Protein 2C0Z (pdb70)

Solvent-accessible surface area: 9942 Å² total; per-residue (Å²): 147,61,146,92,20,188,52,31,154,14,131,21,139,80,32,57,4,104,21,1,50,34,1,18,2,84,9,156,37,71,136,206,35,66,120,41,52,65,61,77,68,98,105,3,25,90,36,47,62,55,83,26,61,125,43,53,66,62,120,28,98,8,80,86,6,26,0,49,1,0,43,8,18,40,27,108,100,10,26,3,43,1,0,5,1,57,169,13,8,0,39,1,0,2,0,0,0,10,38,62,9,116,33,46,19,56,66,54,27,16,131,0,12,49,57,44,59,61,1,0,16,4,21,60,2,7,0,14,1,5,0,1,54,30,114,96,0,15,0,18,23,28,2,34,20,90,136,60,97,74,23,47,72,21,0,29,0,87,1,95,106,7,63,17,106,23,70,40,85,83,44,52,28,52,100,112,4,100,119,24,68,63,0,55,85,3,122,134,65,65,94,15,6,62,34,78,70,30,144

Nearest PDB structures (foldseek):
  2c0z-assembly1_A-2  TM=1.005E+00  e=7.034E-42  Streptomyces niveus NCIMB 11891
  1upi-assembly1_A  TM=9.786E-01  e=5.314E-25  Mycobacterium tuberculosis
  4hmz-assembly1_A  TM=9.718E-01  e=1.892E-24  Streptomyces bikiniensis
  1dzt-assembly1_B  TM=9.561E-01  e=2.131E-20  Salmonella enterica subsp. enterica serovar Typhimurium
  6c46-assembly3_E-2  TM=9.366E-01  e=7.178E-20  Elizabethkingia anophelis NUHP1

Radius of gyration: 16.63 Å; Cα contacts (8 Å, |Δi|>4): 483; chains: 1; bounding box: 51×40×33 Å

Sequence (199 aa):
SGLVPRGSHMRLRPLGIEGVWEITPEQRADPRGVFLDWYHVDRFAEAIGRPLRLAQANLSVSVRGVVRGIHFVDVPPGQAKYVTCVRGAVFDVVVDLRVGSPTYGCWEGTRLDDVSRRAVYLSEGIGHGFCAISDEATLCYLSSGTYDPATEHGVHPLDPELAIDWPTGTPLLSPRDQDALLLAEARDAGLLPTYATCQ

GO terms:
  GO:0043642 novobiocin biosynthetic process (P, IDA)
  GO:0016853 isomerase activity (F, IDA)

Secondary structure (DSSP, 8-state):
----PPPB--EEEE-SSTTEEEEE-EEEEETTEEEEE---HHHHHHHHSSPPP--EEEEEEEETTBEEEEEEE-TTT---EEEEEEESEEEEEEEE--BT-TTTT-EEEEEEETTT--EEEE-TTEEEEEEE-SSEEEEEEEESS---TTTEEEB-TT-TTT----S-SS-B--HHHHTPBPHHHHHHTT-SPBHHHH-

Foldseek 3Di:
DPDDADADDWDWADDPFPQKIKIFWHKDADPVGIDTDQDDQVRVCVVNVHGQAFADKDKDKFFAQAKDDQKFFAPVVFKKKKKAWQAAKKFKKKAQQAAPGPRHLEMDTDIHHNRRTMIMIGAGQITIMIGGHGRMIMMMMGMNHDDDPVTMAGAAPCAPSHNDPHPDPHHDYDPRNVPGHHSVRCVVVVNGHHPVSRD

B-factor: mean 17.59, std 8.41, range [7.53, 49.95]

InterPro domains:
  IPR000888 dTDP-4-dehydrorhamnose 3,5-epimerase-like [PF00908] (7-175)
  IPR000888 dTDP-4-dehydrorhamnose 3,5-epimerase-like [PTHR21047] (3-176)
  IPR000888 dTDP-4-dehydrorhamnose 3,5-epimerase-like [cd00438] (4-171)
  IPR011051 RmlC-like cupin domain superfamily [SSF51182] (1-192)
  IPR014710 RmlC-like jelly roll fold [G3DSA:2.60.120.10] (1-197)

Structure (mmCIF, N/CA/C/O backbone):
data_2C0Z
#
_entry.id   2C0Z
#
_cell.length_a   59.354
_cell.length_b   59.354
_cell.length_c   109.030
_cell.angle_alpha   90.00
_cell.angle_beta   90.00
_cell.angle_gamma   90.00
#
_symmetry.space_group_name_H-M   'P 43 21 2'
#
loop_
_entity.id
_entity.type
_entity.pdbx_description
1 polymer NOVW
2 non-polymer 'SULFATE ION'
3 non-polymer 1,2-ETHANEDIOL
4 water water
#
loop_
_atom_site.group_PDB
_atom_site.id
_atom_site.type_symbol
_atom_site.label_atom_id
_atom_site.label_alt_id
_atom_site.label_comp_id
_atom_site.label_asym_id
_atom_site.label_entity_id
_atom_site.label_seq_id
_atom_site.pdbx_PDB_ins_code
_atom_site.Cartn_x
_atom_site.Cartn_y
_atom_site.Cartn_z
_atom_site.occupancy
_atom_site.B_iso_or_equiv
_atom_site.auth_seq_id
_atom_site.auth_comp_id
_atom_site.auth_asym_id
_atom_site.auth_atom_id
_atom_site.pdbx_PDB_model_num
ATOM 1 N N . SER A 1 1 ? 81.245 48.275 13.603 1.00 25.96 -8 SER A N 1
ATOM 2 C CA . SER A 1 1 ? 80.264 49.397 13.822 1.00 25.31 -8 SER A CA 1
ATOM 3 C C . SER A 1 1 ? 79.151 49.084 14.835 1.00 25.13 -8 SER A C 1
ATOM 4 O O . SER A 1 1 ? 78.438 50.010 15.255 1.00 27.59 -8 SER A O 1
ATOM 7 N N . GLY A 1 2 ? 78.973 47.808 15.194 1.00 23.18 -7 GLY A N 1
ATOM 8 C CA . GLY A 1 2 ? 77.715 47.332 15.760 1.00 21.19 -7 GLY A CA 1
ATOM 9 C C . GLY A 1 2 ? 76.565 47.462 14.758 1.00 18.68 -7 GLY A C 1
ATOM 10 O O . GLY A 1 2 ? 76.785 47.944 13.652 1.00 19.04 -7 GLY A O 1
ATOM 11 N N . LEU A 1 3 ? 75.369 46.965 15.097 1.00 16.53 -6 LEU A N 1
ATOM 12 C CA . LEU A 1 3 ? 74.204 47.113 14.212 1.00 16.13 -6 LEU A CA 1
ATOM 13 C C . LEU A 1 3 ? 73.848 48.602 14.055 1.00 15.20 -6 LEU A C 1
ATOM 14 O O . LEU A 1 3 ? 73.678 49.314 15.043 1.00 16.76 -6 LEU A O 1
ATOM 23 N N . VAL A 1 4 ? 73.729 49.062 12.824 1.00 13.46 -5 VAL A N 1
ATOM 24 C CA . VAL A 1 4 ? 73.430 50.450 12.539 1.00 13.09 -5 VAL A CA 1
ATOM 25 C C . VAL A 1 4 ? 72.025 50.522 11.967 1.00 12.46 -5 VAL A C 1
ATOM 26 O O . VAL A 1 4 ? 71.741 49.954 10.901 1.00 12.94 -5 VAL A O 1
ATOM 30 N N . PRO A 1 5 ? 71.112 51.190 12.677 1.00 12.75 -4 PRO A N 1
ATOM 31 C CA . PRO A 1 5 ? 69.708 51.132 12.306 1.00 12.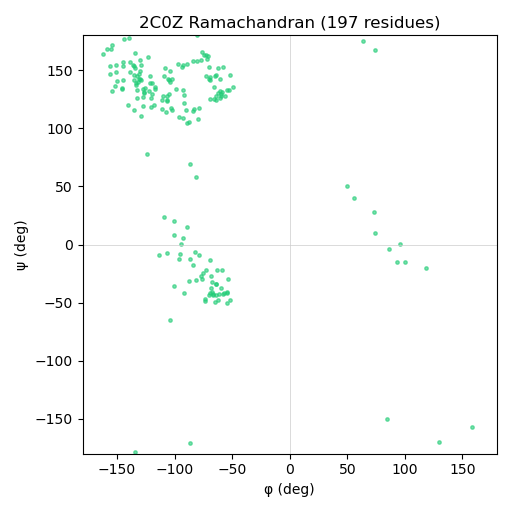46 -4 PRO A CA 1
ATOM 32 C C . PRO A 1 5 ? 69.403 52.001 11.111 1.00 12.37 -4 PRO A C 1
ATOM 33 O O . PRO A 1 5 ? 70.106 52.941 10.786 1.00 12.03 -4 PRO A O 1
ATOM 37 N N . ARG A 1 6 ? 68.295 51.663 10.479 1.00 13.64 -3 ARG A N 1
ATOM 38 C CA . ARG A 1 6 ? 67.740 52.345 9.344 1.00 12.96 -3 ARG A CA 1
ATOM 39 C C . ARG A 1 6 ? 67.361 53.812 9.586 1.00 13.18 -3 ARG A C 1
ATOM 40 O O . ARG A 1 6 ? 66.695 54.136 10.564 1.00 13.63 -3 ARG A O 1
ATOM 48 N N . GLY A 1 7 ? 67.768 54.682 8.680 1.00 12.89 -2 GLY A N 1
ATOM 49 C CA . GLY A 1 7 ? 67.353 56.074 8.678 1.00 13.41 -2 GLY A CA 1
ATOM 50 C C . GLY A 1 7 ? 65.906 56.154 8.224 1.00 12.95 -2 GLY A C 1
ATOM 51 O O . GLY A 1 7 ? 65.456 55.352 7.387 1.00 13.69 -2 GLY A O 1
ATOM 52 N N . SER A 1 8 ? 65.149 57.089 8.790 1.00 12.47 -1 SER A N 1
ATOM 53 C CA . SER A 1 8 ? 63.729 57.173 8.505 1.00 12.39 -1 SER A CA 1
ATOM 54 C C . SER A 1 8 ? 63.150 58.537 8.745 1.00 12.24 -1 SER A C 1
ATOM 55 O O . SER A 1 8 ? 63.656 59.324 9.562 1.00 11.23 -1 SER A O 1
ATOM 58 N N . HIS A 1 9 ? 62.068 58.806 8.014 1.00 12.74 0 HIS A N 1
ATOM 59 C CA . HIS A 1 9 ? 61.191 59.919 8.290 1.00 13.12 0 HIS A CA 1
ATOM 60 C C . HIS A 1 9 ? 60.089 59.411 9.193 1.00 11.77 0 HIS A C 1
ATOM 61 O O . HIS A 1 9 ? 59.681 58.239 9.190 1.00 10.56 0 HIS A O 1
ATOM 68 N N . MET A 1 10 ? 59.428 60.346 10.051 1.00 10.16 1 MET A N 1
ATOM 69 C CA . MET A 1 10 ? 58.299 59.880 10.871 1.00 10.35 1 MET A CA 1
ATOM 70 C C . MET A 1 10 ? 57.064 59.556 10.009 1.00 10.34 1 MET A C 1
ATOM 71 O O . MET A 1 10 ? 56.767 60.224 9.014 1.00 10.92 1 MET A O 1
ATOM 76 N N . ARG A 1 11 ? 56.357 58.509 10.407 1.00 10.74 2 ARG A N 1
ATOM 77 C CA . ARG A 1 11 ? 55.093 58.120 9.798 1.00 11.70 2 ARG A CA 1
ATOM 78 C C . ARG A 1 11 ? 54.139 57.709 10.921 1.00 12.22 2 ARG A C 1
ATOM 79 O O . ARG A 1 11 ? 54.564 57.226 11.956 1.00 11.74 2 ARG A O 1
ATOM 87 N N . LEU A 1 12 ? 52.860 57.943 10.726 1.00 12.63 3 LEU A N 1
ATOM 88 C CA . LEU A 1 12 ? 51.823 57.441 11.604 1.00 12.47 3 LEU A CA 1
ATOM 89 C C . LEU A 1 12 ? 50.812 56.723 10.757 1.00 12.39 3 LEU A C 1
ATOM 90 O O . LEU A 1 12 ? 50.225 57.304 9.847 1.00 13.83 3 LEU A O 1
ATOM 95 N N . ARG A 1 13 ? 50.646 55.448 11.014 1.00 11.89 4 ARG A N 1
ATOM 96 C CA . ARG A 1 13 ? 49.688 54.656 10.263 1.00 12.82 4 ARG A CA 1
ATOM 97 C C . ARG A 1 13 ? 48.748 53.874 11.155 1.00 12.98 4 ARG A C 1
ATOM 98 O O . ARG A 1 13 ? 49.150 53.333 12.157 1.00 12.52 4 ARG A O 1
ATOM 106 N N . PRO A 1 14 ? 47.492 53.774 10.763 1.00 13.05 5 PRO A N 1
ATOM 107 C CA . PRO A 1 14 ? 46.531 53.013 11.566 1.00 13.88 5 PRO A CA 1
ATOM 108 C C . PRO A 1 14 ? 46.826 51.514 11.532 1.00 14.28 5 PRO A C 1
ATOM 109 O O . PRO A 1 14 ? 47.198 50.950 10.485 1.00 15.78 5 PRO A O 1
ATOM 113 N N . LEU A 1 15 ? 46.648 50.871 12.680 1.00 13.90 6 LEU A N 1
ATOM 114 C CA . LEU A 1 15 ? 46.636 49.420 12.762 1.00 14.47 6 LEU A CA 1
ATOM 115 C C . LEU A 1 15 ? 45.189 48.965 12.475 1.00 14.08 6 LEU A C 1
ATOM 116 O O . LEU A 1 15 ? 44.339 49.749 12.053 1.00 14.78 6 LEU A O 1
ATOM 121 N N . GLY A 1 16 ? 44.908 47.689 12.686 1.00 14.11 7 GLY A N 1
ATOM 122 C CA . GLY A 1 16 ? 43.611 47.147 12.323 1.00 14.22 7 GLY A CA 1
ATOM 123 C C . GLY A 1 16 ? 42.448 47.424 13.269 1.00 13.40 7 GLY A C 1
ATOM 124 O O . GLY A 1 16 ? 41.299 47.117 12.959 1.00 14.92 7 GLY A O 1
ATOM 125 N N . ILE A 1 17 ? 42.748 47.981 14.435 1.00 12.33 8 ILE A N 1
ATOM 126 C CA . ILE A 1 17 ? 41.797 48.355 15.454 1.00 11.79 8 ILE A CA 1
ATOM 127 C C . ILE A 1 17 ? 41.674 49.866 15.445 1.00 12.30 8 ILE A C 1
ATOM 128 O O . ILE A 1 17 ? 42.683 50.574 15.571 1.00 12.27 8 ILE A O 1
ATOM 133 N N . GLU A 1 18 ? 40.464 50.367 15.269 1.00 12.76 9 GLU A N 1
ATOM 134 C CA . GLU A 1 18 ? 40.206 51.798 15.219 1.00 13.46 9 GLU A CA 1
ATOM 135 C C . GLU A 1 18 ? 40.663 52.443 16.512 1.00 12.88 9 GLU A C 1
ATOM 136 O O . GLU A 1 18 ? 40.337 51.982 17.594 1.00 13.61 9 GLU A O 1
ATOM 142 N N . GLY A 1 19 ? 41.420 53.519 16.394 1.00 12.96 10 GLY A N 1
ATOM 143 C CA . GLY A 1 19 ? 41.968 54.187 17.553 1.00 12.52 10 GLY A CA 1
ATOM 144 C C . GLY A 1 19 ? 43.378 53.778 17.919 1.00 12.68 10 GLY A C 1
ATOM 145 O O . GLY A 1 19 ? 43.958 54.312 18.894 1.00 15.49 10 GLY A O 1
ATOM 146 N N . VAL A 1 20 ? 43.958 52.869 17.149 1.00 11.09 11 VAL A N 1
ATOM 147 C CA . VAL A 1 20 ? 45.317 52.373 17.393 1.00 10.65 11 VAL A CA 1
ATOM 148 C C . VAL A 1 20 ? 46.180 52.700 16.186 1.00 9.82 11 VAL A C 1
ATOM 149 O O . VAL A 1 20 ? 45.777 52.450 15.055 1.00 10.31 11 VAL A O 1
ATOM 153 N N . TRP A 1 21 ? 47.339 53.300 16.437 1.00 9.49 12 TRP A N 1
ATOM 154 C CA . TRP A 1 21 ? 48.288 53.730 15.382 1.00 9.71 12 TRP A CA 1
ATOM 155 C C . TRP A 1 21 ? 49.680 53.237 15.705 1.00 9.94 12 TRP A C 1
ATOM 156 O O . TRP A 1 21 ? 50.066 53.129 16.875 1.00 10.21 12 TRP A O 1
ATOM 167 N N . GLU A 1 22 ? 50.439 52.985 14.641 1.00 9.91 13 GLU A N 1
ATOM 168 C CA . GLU A 1 22 ? 51.872 52.671 14.727 1.00 10.05 13 GLU A CA 1
ATOM 169 C C . GLU A 1 22 ? 52.642 53.897 14.243 1.00 10.19 13 GLU A C 1
ATOM 170 O O . GLU A 1 22 ? 52.358 54.428 13.176 1.00 10.99 13 GLU A O 1
ATOM 176 N N . ILE A 1 23 ? 53.584 54.351 15.053 1.00 9.90 14 ILE A N 1
ATOM 177 C CA . ILE A 1 23 ? 54.449 55.467 14.712 1.00 9.71 14 ILE A CA 1
ATOM 178 C C . ILE A 1 23 ? 55.850 54.968 14.399 1.00 9.68 14 ILE A C 1
ATOM 179 O O . ILE A 1 23 ? 56.473 54.273 15.193 1.00 11.14 14 ILE A O 1
ATOM 184 N N . THR A 1 24 ? 56.325 55.318 13.203 1.00 9.73 15 THR A N 1
ATOM 185 C CA . THR A 1 24 ? 57.696 55.134 12.793 1.00 9.64 15 THR A CA 1
ATOM 186 C C . THR A 1 24 ? 58.427 56.429 13.158 1.00 9.00 15 THR A C 1
ATOM 187 O O . THR A 1 24 ? 57.958 57.516 12.818 1.00 10.35 15 THR A O 1
ATOM 191 N N . PRO A 1 25 ? 59.547 56.359 13.859 1.00 8.87 16 PRO A N 1
ATOM 192 C CA . PRO A 1 25 ? 60.230 57.586 14.276 1.00 8.58 16 PRO A CA 1
ATOM 193 C C . PRO A 1 25 ? 60.959 58.266 13.111 1.00 9.94 16 PRO A C 1
ATOM 194 O O . PRO A 1 25 ? 61.188 57.643 12.073 1.00 10.52 16 PRO A O 1
ATOM 198 N N . GLU A 1 26 ? 61.309 59.529 13.302 1.00 9.84 17 GLU A N 1
ATOM 199 C CA . GLU A 1 26 ? 62.325 60.171 12.469 1.00 10.59 17 GLU A CA 1
ATOM 200 C C . GLU A 1 26 ? 63.667 59.799 13.097 1.00 11.04 17 GLU A C 1
ATOM 201 O O . GLU A 1 26 ? 63.941 60.148 14.223 1.00 11.99 17 GLU A O 1
ATOM 207 N N . GLN A 1 27 ? 64.482 59.044 12.376 1.00 10.40 18 GLN A N 1
ATOM 208 C CA . GLN A 1 27 ? 65.712 58.472 12.935 1.00 10.36 18 GLN A CA 1
ATOM 209 C C . GLN A 1 27 ? 66.894 58.681 11.986 1.00 10.84 18 GLN A C 1
ATOM 210 O O . GLN A 1 27 ? 66.751 58.537 10.769 1.00 10.51 18 GLN A O 1
ATOM 216 N N . ARG A 1 28 ? 68.045 59.025 12.563 1.00 11.45 19 ARG A N 1
ATOM 217 C CA . ARG A 1 28 ? 69.302 59.092 11.871 1.00 13.56 19 ARG A CA 1
ATOM 218 C C . ARG A 1 28 ? 70.368 58.432 12.709 1.00 14.56 19 ARG A C 1
ATOM 219 O O . ARG A 1 28 ? 70.282 58.390 13.951 1.00 13.92 19 ARG A O 1
ATOM 227 N N . ALA A 1 29 ? 71.390 57.930 12.021 1.00 15.95 20 ALA A N 1
ATOM 228 C CA . ALA A 1 29 ? 72.548 57.390 12.708 1.00 17.88 20 ALA A CA 1
ATOM 229 C C . ALA A 1 29 ? 73.862 57.974 12.118 1.00 19.79 20 ALA A C 1
ATOM 230 O O . ALA A 1 29 ? 73.935 58.304 10.923 1.00 20.84 20 ALA A O 1
ATOM 232 N N . ASP A 1 30 ? 74.873 58.153 12.968 1.00 21.02 21 ASP A N 1
ATOM 233 C CA . ASP A 1 30 ? 76.243 58.516 12.521 1.00 22.42 21 ASP A CA 1
ATOM 234 C C . ASP A 1 30 ? 77.265 57.815 13.416 1.00 22.69 21 ASP A C 1
ATOM 235 O O . ASP A 1 30 ? 76.893 57.088 14.293 1.00 20.59 21 ASP A O 1
ATOM 240 N N . PRO A 1 31 ? 78.569 57.935 13.180 1.00 24.61 22 PRO A N 1
ATOM 241 C CA . PRO A 1 31 ? 79.520 57.147 13.995 1.00 25.35 22 PRO A CA 1
ATOM 242 C C . PRO A 1 31 ? 79.463 57.395 15.524 1.00 25.45 22 PRO A C 1
ATOM 243 O O . PRO A 1 31 ? 79.897 56.566 16.336 1.00 27.78 22 PRO A O 1
ATOM 247 N N . ARG A 1 32 ? 78.944 58.529 15.948 1.00 24.66 23 ARG A N 1
ATOM 248 C CA . ARG A 1 32 ? 78.829 58.768 17.386 1.00 23.67 23 ARG A CA 1
ATOM 249 C C . ARG A 1 32 ? 77.572 58.156 18.035 1.00 21.52 23 ARG A C 1
ATOM 250 O O . ARG A 1 32 ? 77.535 58.006 19.244 1.00 20.40 23 ARG A O 1
ATOM 258 N N . GLY A 1 33 ? 76.559 57.810 17.240 1.00 19.66 24 GLY A N 1
ATOM 259 C CA . GLY A 1 33 ? 75.321 57.318 17.790 1.00 17.45 24 GLY A CA 1
ATOM 260 C C . GLY A 1 33 ? 74.094 57.426 16.897 1.00 15.33 24 GLY A C 1
ATOM 261 O O . GLY A 1 33 ? 74.164 57.447 15.656 1.00 16.80 24 GLY A O 1
ATOM 262 N N . VAL A 1 34 ? 72.954 57.432 17.567 1.00 12.13 25 VAL A N 1
ATOM 263 C CA . VAL A 1 34 ? 71.652 57.404 16.913 1.00 12.03 25 VAL A CA 1
ATOM 264 C C . VAL A 1 34 ? 70.818 58.494 17.545 1.00 11.33 25 VAL A C 1
ATOM 265 O O . VAL A 1 34 ? 70.886 58.690 18.749 1.00 12.24 25 VAL A O 1
ATOM 269 N N . PHE A 1 35 ? 70.052 59.207 16.729 1.00 11.33 26 PHE A N 1
ATOM 270 C CA . PHE A 1 35 ? 69.141 60.234 17.196 1.00 10.87 26 PHE A CA 1
ATOM 271 C C . PHE A 1 35 ? 67.799 60.078 16.550 1.00 10.43 26 PHE A C 1
ATOM 272 O O . PHE A 1 35 ? 67.687 59.923 15.336 1.00 11.34 26 PHE A O 1
ATOM 286 N N . LEU A 1 36 ? 66.766 60.134 17.358 1.00 9.50 27 LEU A N 1
ATOM 287 C CA . LEU A 1 36 ? 65.432 60.040 16.812 1.00 9.40 27 LEU A CA 1
ATOM 288 C C . LEU A 1 36 ? 64.399 60.874 17.526 1.00 8.64 27 LEU A C 1
ATOM 289 O O . LEU A 1 36 ? 64.497 61.133 18.714 1.00 9.82 27 LEU A O 1
ATOM 294 N N . ASP A 1 37 ? 63.379 61.236 16.767 1.00 9.48 28 ASP A N 1
ATOM 295 C CA . ASP A 1 37 ? 62.143 61.878 17.239 1.00 10.21 28 ASP A CA 1
ATOM 296 C C . ASP A 1 37 ? 61.111 60.755 17.265 1.00 9.28 28 ASP A C 1
ATOM 297 O O . ASP A 1 37 ? 60.775 60.203 16.209 1.00 9.96 28 ASP A O 1
ATOM 306 N N . TRP A 1 38 ? 60.606 60.400 18.441 1.00 7.81 29 TRP A N 1
ATOM 307 C CA . TRP A 1 38 ? 59.579 59.362 18.540 1.00 8.77 29 TRP A CA 1
ATOM 308 C C . TRP A 1 38 ? 58.162 59.858 18.860 1.00 8.96 29 TRP A C 1
ATOM 309 O O . TRP A 1 38 ? 57.227 59.059 18.847 1.00 9.36 29 TRP A O 1
ATOM 320 N N . TYR A 1 39 ? 58.029 61.159 19.158 1.00 8.65 30 TYR A N 1
ATOM 321 C CA . TYR A 1 39 ? 56.716 61.818 19.259 1.00 8.09 30 TYR A CA 1
ATOM 322 C C . TYR A 1 39 ? 56.891 63.236 18.763 1.00 8.18 30 TYR A C 1
ATOM 323 O O . TYR A 1 39 ? 57.852 63.903 19.125 1.00 9.49 30 TYR A O 1
ATOM 332 N N . HIS A 1 40 ? 55.978 63.694 17.930 1.00 8.75 31 HIS A N 1
ATOM 333 C CA . HIS A 1 40 ? 55.971 65.080 17.464 1.00 8.74 31 HIS A CA 1
ATOM 334 C C . HIS A 1 40 ? 54.535 65.592 17.412 1.00 9.78 31 HIS A C 1
ATOM 335 O O . HIS A 1 40 ? 53.696 65.003 16.745 1.00 10.23 31 HIS A O 1
ATOM 342 N N . VAL A 1 41 ? 54.261 66.641 18.174 1.00 9.57 32 VAL A N 1
ATOM 343 C CA . VAL A 1 41 ? 52.867 67.054 18.403 1.00 10.51 32 VAL A CA 1
ATOM 344 C C . VAL A 1 41 ? 52.115 67.412 17.112 1.00 11.11 32 VAL A C 1
ATOM 345 O O . VAL A 1 41 ? 50.929 67.103 16.984 1.00 11.10 32 VAL A O 1
ATOM 349 N N . ASP A 1 42 ? 52.787 68.047 16.159 1.00 12.33 33 ASP A N 1
ATOM 350 C CA . ASP A 1 42 ? 52.082 68.464 14.939 1.00 12.65 33 ASP A CA 1
ATOM 351 C C . ASP A 1 42 ? 51.709 67.250 14.101 1.00 12.87 33 ASP A C 1
ATOM 352 O O . ASP A 1 42 ? 50.554 67.127 13.625 1.00 12.82 33 ASP A O 1
ATOM 357 N N . ARG A 1 43 ? 52.657 66.317 13.967 1.00 10.97 34 ARG A N 1
ATOM 358 C CA . ARG A 1 43 ? 52.388 65.074 13.246 1.00 11.40 34 ARG A CA 1
ATOM 359 C C . ARG A 1 43 ? 51.286 64.266 13.928 1.00 10.97 34 ARG A C 1
ATOM 360 O O . ARG A 1 43 ? 50.362 63.753 13.286 1.00 12.24 34 ARG A O 1
ATOM 368 N N . PHE A 1 44 ? 51.406 64.107 15.234 1.00 10.15 35 PHE A N 1
ATOM 369 C CA . PHE A 1 44 ? 50.436 63.352 16.002 1.00 10.02 35 PHE A CA 1
ATOM 370 C C . PHE A 1 44 ? 49.039 63.957 16.033 1.00 10.81 35 PHE A C 1
ATOM 371 O O . PHE A 1 44 ? 48.064 63.250 15.792 1.00 11.75 35 PHE A O 1
ATOM 379 N N . ALA A 1 45 ? 48.943 65.245 16.331 1.00 11.32 36 ALA A N 1
ATOM 380 C CA . ALA A 1 45 ? 47.637 65.886 16.469 1.00 12.85 36 ALA A CA 1
ATOM 381 C C . ALA A 1 45 ? 46.912 65.860 15.141 1.00 13.77 36 ALA A C 1
ATOM 382 O O . ALA A 1 45 ? 45.692 65.695 15.117 1.00 14.46 36 ALA A O 1
ATOM 384 N N . GLU A 1 46 ? 47.642 65.969 14.034 1.00 13.95 37 GLU A N 1
ATOM 385 C CA . GLU A 1 46 ? 46.974 65.936 12.728 1.00 15.05 37 GLU A CA 1
ATOM 386 C C . GLU A 1 46 ? 46.361 64.560 12.456 1.00 15.48 37 GLU A C 1
ATOM 387 O O . GLU A 1 46 ? 45.201 64.437 12.025 1.00 16.33 37 GLU A O 1
ATOM 389 N N . ALA A 1 47 ? 47.114 63.511 12.775 1.00 15.24 38 ALA A N 1
ATOM 390 C CA . ALA A 1 47 ? 46.695 62.144 12.500 1.00 16.16 38 ALA A CA 1
ATOM 391 C C . ALA A 1 47 ? 45.607 61.676 13.441 1.00 17.19 38 ALA A C 1
ATOM 392 O O . ALA A 1 47 ? 44.585 61.147 13.016 1.00 18.78 38 ALA A O 1
ATOM 394 N N . ILE A 1 48 ? 45.807 61.886 14.734 1.00 17.06 39 ILE A N 1
ATOM 395 C CA . ILE A 1 48 ? 44.911 61.342 15.737 1.00 17.71 39 ILE A CA 1
ATOM 396 C C . ILE A 1 48 ? 43.736 62.291 16.000 1.00 18.23 39 ILE A C 1
ATOM 397 O O . ILE A 1 48 ? 42.627 61.837 16.355 1.00 20.10 39 ILE A O 1
ATOM 402 N N . GLY A 1 49 ? 43.974 63.581 15.860 1.00 17.92 40 GLY A N 1
ATOM 403 C CA . GLY A 1 49 ? 42.940 64.586 16.047 1.00 18.70 40 GLY A CA 1
ATOM 404 C C . GLY A 1 49 ? 43.155 65.596 17.161 1.00 19.01 40 GLY A C 1
ATOM 405 O O . GLY A 1 49 ? 42.519 66.638 17.175 1.00 21.39 40 GLY A O 1
ATOM 406 N N . ARG A 1 50 ? 44.017 65.281 18.133 1.00 18.11 41 ARG A N 1
ATOM 407 C CA . ARG A 1 50 ? 44.311 66.164 19.262 1.00 17.18 41 ARG A CA 1
ATOM 408 C C . ARG A 1 50 ? 45.755 65.855 19.704 1.00 15.69 41 ARG A C 1
ATOM 409 O O . ARG A 1 50 ? 46.199 64.736 19.501 1.00 15.89 41 ARG A O 1
ATOM 411 N N . PRO A 1 51 ? 46.448 66.798 20.322 1.00 15.08 42 PRO A N 1
ATOM 412 C CA . PRO A 1 51 ? 47.763 66.486 20.934 1.00 13.74 42 PRO A CA 1
ATOM 413 C C . PRO A 1 51 ? 47.616 65.480 22.073 1.00 12.97 42 PRO A C 1
ATOM 414 O O . PRO A 1 51 ? 46.592 65.465 22.806 1.00 14.34 42 PRO A O 1
ATOM 418 N N . LEU A 1 52 ? 48.612 64.621 22.241 1.00 12.46 43 LEU A N 1
ATOM 419 C CA . LEU A 1 52 ? 48.675 63.771 23.404 1.00 12.99 43 LEU A CA 1
ATOM 420 C C . LEU A 1 52 ? 48.843 64.617 24.684 1.00 12.96 43 LEU A C 1
ATOM 421 O O . LEU A 1 52 ? 49.792 65.384 24.843 1.00 12.80 43 LEU A O 1
ATOM 426 N N . ARG A 1 53 ? 47.920 64.412 25.607 1.00 14.12 44 ARG A N 1
ATOM 427 C CA . ARG A 1 53 ? 47.956 64.990 26.937 1.00 15.30 44 ARG A CA 1
ATOM 428 C C . ARG A 1 53 ? 48.924 64.170 27.774 1.00 15.17 44 ARG A C 1
ATOM 429 O O . ARG A 1 53 ? 48.771 62.940 27.882 1.00 17.65 44 ARG A O 1
ATOM 431 N N . LEU A 1 54 ? 50.002 64.788 28.236 1.00 13.24 45 LEU A N 1
ATOM 432 C CA . LEU A 1 54 ? 50.956 64.069 29.058 1.00 12.10 45 LEU A CA 1
ATOM 433 C C . LEU A 1 54 ? 50.575 64.183 30.529 1.00 12.34 45 LEU A C 1
ATOM 434 O O . LEU A 1 54 ? 50.793 65.227 31.146 1.00 13.60 45 LEU A O 1
ATOM 439 N N . ALA A 1 55 ? 50.035 63.117 31.073 1.00 10.62 46 ALA A N 1
ATOM 440 C CA . ALA A 1 55 ? 49.734 63.045 32.489 1.00 10.25 46 ALA A CA 1
ATOM 441 C C . ALA A 1 55 ? 50.774 62.253 33.287 1.00 9.64 46 ALA A C 1
ATOM 442 O O . ALA A 1 55 ? 51.048 62.543 34.459 1.00 9.34 46 ALA A O 1
ATOM 444 N N . GLN A 1 56 ? 51.318 61.205 32.689 1.00 10.13 47 GLN A N 1
ATOM 445 C CA . GLN A 1 56 ? 52.292 60.378 33.397 1.00 11.03 47 GLN A CA 1
ATOM 446 C C . GLN A 1 56 ? 53.249 59.767 32.391 1.00 9.62 47 GLN A C 1
ATOM 447 O O . GLN A 1 56 ? 52.887 59.511 31.265 1.00 10.99 47 GLN A O 1
ATOM 453 N N . ALA A 1 57 ? 54.497 59.551 32.799 1.00 8.96 48 ALA A N 1
ATOM 454 C CA . ALA A 1 57 ? 55.465 58.813 31.984 1.00 8.65 48 ALA A CA 1
ATOM 455 C C . ALA A 1 57 ? 55.985 57.702 32.866 1.00 8.50 48 ALA A C 1
ATOM 456 O O . ALA A 1 57 ? 56.295 57.930 34.042 1.00 9.48 48 ALA A O 1
ATOM 458 N N . ASN A 1 58 ? 56.056 56.495 32.314 1.00 8.65 49 ASN A N 1
ATOM 459 C CA . ASN A 1 58 ? 56.485 55.306 33.035 1.00 8.96 49 ASN A CA 1
ATOM 460 C C . ASN A 1 58 ? 57.544 54.553 32.260 1.00 8.80 49 ASN A C 1
ATOM 461 O O . ASN A 1 58 ? 57.680 54.718 31.039 1.00 9.18 49 ASN A O 1
ATOM 466 N N . LEU A 1 59 ? 58.298 53.747 32.998 1.00 9.41 50 LEU A N 1
ATOM 467 C CA . LEU A 1 59 ? 59.245 52.777 32.437 1.00 9.15 50 LEU A CA 1
ATOM 468 C C . LEU A 1 59 ? 58.989 51.437 33.078 1.00 9.40 50 LEU A C 1
ATOM 469 O O . LEU A 1 59 ? 58.655 51.348 34.249 1.00 8.97 50 LEU A O 1
ATOM 474 N N . SER A 1 60 ? 59.109 50.372 32.297 1.00 10.50 51 SER A N 1
ATOM 475 C CA . SER A 1 60 ? 59.096 49.026 32.867 1.00 11.86 51 SER A CA 1
ATOM 476 C C . SER A 1 60 ? 60.266 48.257 32.308 1.00 11.39 51 SER A C 1
ATOM 477 O O . SER A 1 60 ? 60.617 48.425 31.153 1.00 12.94 51 SER A O 1
ATOM 480 N N . VAL A 1 61 ? 60.877 47.436 33.143 1.00 11.12 52 VAL A N 1
ATOM 481 C CA . VAL A 1 61 ? 61.958 46.543 32.741 1.00 11.47 52 VAL A CA 1
ATOM 482 C C . VAL A 1 61 ? 61.479 45.144 33.058 1.00 12.11 52 VAL A C 1
ATOM 483 O O . VAL A 1 61 ? 61.016 44.899 34.154 1.00 13.54 52 VAL A O 1
ATOM 487 N N . SER A 1 62 ? 61.504 44.255 32.084 1.00 10.94 53 SER A N 1
ATOM 488 C CA . SER A 1 62 ? 60.979 42.905 32.260 1.00 12.65 53 SER A CA 1
ATOM 489 C C . SER A 1 62 ? 61.962 41.898 31.739 1.00 13.98 53 SER A C 1
ATOM 490 O O . SER A 1 62 ? 62.609 42.132 30.751 1.00 13.15 53 SER A O 1
ATOM 493 N N . VAL A 1 63 ? 62.024 40.757 32.406 1.00 15.10 54 VAL A N 1
ATOM 494 C CA . VAL A 1 63 ? 62.833 39.647 31.912 1.00 16.39 54 VAL A CA 1
ATOM 495 C C . VAL A 1 63 ? 62.131 38.843 30.800 1.00 15.97 54 VAL A C 1
ATOM 496 O O . VAL A 1 63 ? 60.912 38.809 30.691 1.00 15.31 54 VAL A O 1
ATOM 500 N N . ARG A 1 64 ? 62.933 38.133 30.002 1.00 17.25 55 ARG A N 1
ATOM 501 C CA . ARG A 1 64 ? 62.457 37.343 28.888 1.00 17.29 55 ARG A CA 1
ATOM 502 C C . ARG A 1 64 ? 61.394 36.382 29.359 1.00 18.67 55 ARG A C 1
ATOM 503 O O . ARG A 1 64 ? 61.541 35.730 30.406 1.00 18.13 55 ARG A O 1
ATOM 507 N N . GLY A 1 65 ? 60.308 36.341 28.607 1.00 19.04 56 GLY A N 1
ATOM 508 C CA . GLY A 1 65 ? 59.247 35.410 28.853 1.00 20.21 56 GLY A CA 1
ATOM 509 C C . GLY A 1 65 ? 58.153 35.962 29.720 1.00 19.75 56 GLY A C 1
ATOM 510 O O . GLY A 1 65 ? 57.101 35.353 29.795 1.00 22.07 56 GLY A O 1
ATOM 511 N N . VAL A 1 66 ? 58.413 37.071 30.403 1.00 19.43 57 VAL A N 1
ATOM 512 C CA . VAL A 1 66 ? 57.376 37.735 31.198 1.00 19.64 57 VAL A CA 1
ATOM 513 C C . VAL A 1 66 ? 56.252 38.143 30.239 1.00 18.01 57 VAL A C 1
ATOM 514 O O . VAL A 1 66 ? 56.545 38.733 29.222 1.00 18.45 57 VAL A O 1
ATOM 518 N N . VAL A 1 67 ? 55.008 37.744 30.503 1.00 17.63 58 VAL A N 1
ATOM 519 C CA . VAL A 1 67 ? 53.846 38.248 29.757 1.00 16.82 58 VAL A CA 1
ATOM 520 C C . VAL A 1 67 ? 53.088 39.099 30.770 1.00 16.38 58 VAL A C 1
ATOM 521 O O . VAL A 1 67 ? 52.721 38.614 31.844 1.00 18.47 58 VAL A O 1
ATOM 525 N N . ARG A 1 68 ? 52.847 40.365 30.437 1.00 15.40 59 ARG A N 1
ATOM 526 C CA . ARG A 1 68 ? 52.122 41.280 31.286 1.00 14.67 59 ARG A CA 1
ATOM 527 C C . ARG A 1 68 ? 50.915 41.776 30.525 1.00 14.15 59 ARG A C 1
ATOM 528 O O . ARG A 1 68 ? 50.977 42.037 29.317 1.00 14.89 59 ARG A O 1
ATOM 532 N N . GLY A 1 69 ? 49.803 41.879 31.220 1.00 12.99 60 GLY A N 1
ATOM 533 C CA . GLY A 1 69 ? 48.597 42.362 30.596 1.00 12.70 60 GLY A CA 1
ATOM 534 C C . GLY A 1 69 ? 47.451 41.407 30.876 1.00 12.38 60 GLY A C 1
ATOM 535 O O . GLY A 1 69 ? 47.632 40.488 31.694 1.00 12.58 60 GLY A O 1
ATOM 536 N N . ILE A 1 70 ? 46.299 41.562 30.226 1.00 11.78 61 ILE A N 1
ATOM 537 C CA . ILE A 1 70 ? 45.920 42.666 29.321 1.00 11.40 61 ILE A CA 1
ATOM 538 C C . ILE A 1 70 ? 45.255 43.738 30.175 1.00 11.43 61 ILE A C 1
ATOM 539 O O . ILE A 1 70 ? 44.214 43.490 30.786 1.00 11.84 61 ILE A O 1
ATOM 544 N N . HIS A 1 71 ? 45.869 44.908 30.264 1.00 10.79 62 HIS A N 1
ATOM 545 C CA . HIS A 1 71 ? 45.419 45.957 31.187 1.00 11.08 62 HIS A CA 1
ATOM 546 C C . HIS A 1 71 ? 44.686 47.054 30.452 1.00 11.00 62 HIS A C 1
ATOM 547 O O . HIS A 1 71 ? 44.985 47.336 29.318 1.00 12.12 62 HIS A O 1
ATOM 554 N N . PHE A 1 72 ? 43.734 47.681 31.127 1.00 11.71 63 PHE A N 1
ATOM 555 C CA . PHE A 1 72 ? 42.969 48.793 30.582 1.00 11.75 63 PHE A CA 1
ATOM 556 C C . PHE A 1 72 ? 42.448 49.653 31.703 1.00 12.78 63 PHE A C 1
ATOM 557 O O . PHE A 1 72 ? 42.481 49.265 32.875 1.00 13.75 63 PHE A O 1
ATOM 565 N N . VAL A 1 73 ? 41.955 50.818 31.310 1.00 13.55 64 VAL A N 1
ATOM 566 C CA . VAL A 1 73 ? 41.342 51.770 32.228 1.00 14.67 64 VAL A CA 1
ATOM 567 C C . VAL A 1 73 ? 39.868 51.978 31.861 1.00 15.12 64 VAL A C 1
ATOM 568 O O . VAL A 1 73 ? 39.503 52.138 30.690 1.00 14.92 64 VAL A O 1
ATOM 572 N N . ASP A 1 74 ? 39.006 51.974 32.880 1.00 15.60 65 ASP A N 1
ATOM 573 C CA . ASP A 1 74 ? 37.587 52.204 32.681 1.00 16.52 65 ASP A CA 1
ATOM 574 C C . ASP A 1 74 ? 37.318 53.471 31.895 1.00 16.19 65 ASP A C 1
ATOM 575 O O . ASP A 1 74 ? 38.039 54.465 32.042 1.00 15.59 65 ASP A O 1
ATOM 580 N N . VAL A 1 75 ? 36.267 53.440 31.076 1.00 17.51 66 VAL A N 1
ATOM 581 C CA . VAL A 1 75 ? 35.815 54.604 30.322 1.00 18.10 66 VAL A CA 1
ATOM 582 C C . VAL A 1 75 ? 34.365 54.937 30.711 1.00 20.09 66 VAL A C 1
ATOM 583 O O . VAL A 1 75 ? 33.500 54.103 30.525 1.00 20.79 66 VAL A O 1
ATOM 587 N N . PRO A 1 76 ? 34.090 56.119 31.260 1.00 21.74 67 PRO A N 1
ATOM 588 C CA . PRO A 1 76 ? 35.066 57.155 31.601 1.00 22.48 67 PRO A CA 1
ATOM 589 C C . PRO A 1 76 ? 35.897 56.781 32.832 1.00 22.12 67 PRO A C 1
ATOM 590 O O . PRO A 1 76 ? 35.542 55.899 33.613 1.00 23.25 67 PRO A O 1
ATOM 594 N N . PRO A 1 77 ? 37.022 57.457 33.034 1.00 21.19 68 PRO A N 1
ATOM 595 C CA . PRO A 1 77 ? 37.470 58.588 32.217 1.00 20.93 68 PRO A CA 1
ATOM 596 C C . PRO A 1 77 ? 38.284 58.168 30.969 1.00 19.90 68 PRO A C 1
ATOM 597 O O . PRO A 1 77 ? 38.556 58.965 30.073 1.00 20.85 68 PRO A O 1
ATOM 601 N N . GLY A 1 78 ? 38.676 56.908 30.951 1.00 18.08 69 GLY A N 1
ATOM 602 C CA . GLY A 1 78 ? 39.536 56.377 29.929 1.00 17.53 69 GLY A CA 1
ATOM 603 C C . GLY A 1 78 ? 40.967 56.834 30.102 1.00 16.74 69 GLY A C 1
ATOM 604 O O . GLY A 1 78 ? 41.285 57.750 30.857 1.00 18.10 69 GLY A O 1
ATOM 605 N N . GLN A 1 79 ? 41.831 56.184 29.361 1.00 15.41 70 GLN A N 1
ATOM 606 C CA . GLN A 1 79 ? 43.248 56.529 29.321 1.00 15.26 70 GLN A CA 1
ATOM 607 C C . GLN A 1 79 ? 43.777 56.126 27.956 1.00 14.56 70 GLN A C 1
ATOM 608 O O . GLN A 1 79 ? 43.447 55.049 27.473 1.00 15.80 70 GLN A O 1
ATOM 614 N N . ALA A 1 80 ? 44.574 56.987 27.357 1.00 12.53 71 ALA A N 1
ATOM 615 C CA . ALA A 1 80 ? 45.304 56.650 26.143 1.00 11.42 71 ALA A CA 1
ATOM 616 C C . ALA A 1 80 ? 46.774 56.498 26.488 1.00 11.61 71 ALA A C 1
ATOM 617 O O . ALA A 1 80 ? 47.250 57.115 27.418 1.00 12.31 71 ALA A O 1
ATOM 619 N N . LYS A 1 81 ? 47.467 55.669 25.723 1.00 11.54 72 LYS A N 1
ATOM 620 C CA . LYS A 1 81 ? 48.869 55.349 26.006 1.00 12.24 72 LYS A CA 1
ATOM 621 C C . LYS A 1 81 ? 49.676 55.394 24.722 1.00 11.07 72 LYS A C 1
ATOM 622 O O . LYS A 1 81 ? 49.200 54.999 23.663 1.00 11.05 72 LYS A O 1
ATOM 628 N N . TYR A 1 82 ? 50.923 55.816 24.850 1.00 9.46 73 TYR A N 1
ATOM 629 C CA . TYR A 1 82 ? 51.872 55.913 23.748 1.00 9.59 73 TYR A CA 1
ATOM 630 C C . TYR A 1 82 ? 53.109 55.189 24.212 1.00 9.51 73 TYR A C 1
ATOM 631 O O . TYR A 1 82 ? 53.802 55.644 25.117 1.00 9.88 73 TYR A O 1
ATOM 640 N N . VAL A 1 83 ? 53.373 54.045 23.595 1.00 8.60 74 VAL A N 1
ATOM 641 C CA . VAL A 1 83 ? 54.340 53.076 24.086 1.00 9.09 74 VAL A CA 1
ATOM 642 C C . VAL A 1 83 ? 55.467 52.816 23.103 1.00 9.22 74 VAL A C 1
ATOM 643 O O . VAL A 1 83 ? 55.232 52.656 21.909 1.00 9.28 74 VAL A O 1
ATOM 650 N N . THR A 1 84 ? 56.697 52.712 23.633 1.00 8.95 75 THR A N 1
ATOM 651 C CA . THR A 1 84 ? 57.836 52.330 22.822 1.00 8.45 75 THR A CA 1
ATOM 652 C C . THR A 1 84 ? 58.823 51.489 23.604 1.00 7.82 75 THR A C 1
ATOM 653 O O . THR A 1 84 ? 58.824 51.505 24.835 1.00 9.16 75 THR A O 1
ATOM 657 N N . CYS A 1 85 ? 59.630 50.707 22.907 1.00 7.58 76 CYS A N 1
ATOM 658 C CA . CYS A 1 85 ? 60.675 49.926 23.574 1.00 8.18 76 CYS A CA 1
ATOM 659 C C . CYS A 1 85 ? 62.017 50.593 23.366 1.00 7.78 76 CYS A C 1
ATOM 660 O O . CYS A 1 85 ? 62.453 50.797 22.235 1.00 8.80 76 CYS A O 1
ATOM 663 N N . VAL A 1 86 ? 62.619 51.003 24.474 1.00 8.07 77 VAL A N 1
ATOM 664 C CA . VAL A 1 86 ? 63.867 51.794 24.436 1.00 8.77 77 VAL A CA 1
ATOM 665 C C . VAL A 1 86 ? 65.112 50.924 24.598 1.00 9.19 77 VAL A C 1
ATOM 666 O O . VAL A 1 86 ? 66.234 51.388 24.377 1.00 11.05 77 VAL A O 1
ATOM 670 N N . ARG A 1 87 ? 64.936 49.673 24.997 1.00 9.30 78 ARG A N 1
ATOM 671 C CA . ARG A 1 87 ? 66.040 48.725 25.113 1.00 9.30 78 ARG A CA 1
ATOM 672 C C . ARG A 1 87 ? 65.495 47.333 24.965 1.00 9.43 78 ARG A C 1
ATOM 673 O O . ARG A 1 87 ? 64.509 46.980 25.611 1.00 10.55 78 ARG A O 1
ATOM 681 N N . GLY A 1 88 ? 66.128 46.535 24.142 1.00 8.77 79 GLY A N 1
ATOM 682 C CA . GLY A 1 88 ? 65.685 45.182 23.946 1.00 9.19 79 GLY A CA 1
ATOM 683 C C . GLY A 1 88 ? 64.581 45.079 22.914 1.00 9.18 79 GLY A C 1
ATOM 684 O O . GLY A 1 88 ? 64.527 45.844 21.944 1.00 9.47 79 GLY A O 1
ATOM 685 N N . ALA A 1 89 ? 63.725 44.080 23.107 1.00 9.12 80 ALA A N 1
ATOM 686 C CA . ALA A 1 89 ? 62.647 43.818 22.176 1.00 9.18 80 ALA A CA 1
ATOM 687 C C . ALA A 1 89 ? 61.458 43.214 22.898 1.00 9.71 80 ALA A C 1
ATOM 688 O O . ALA A 1 89 ? 61.613 42.371 23.779 1.00 9.63 80 ALA A O 1
ATOM 690 N N . VAL A 1 90 ? 60.268 43.636 22.500 1.00 9.50 81 VAL A N 1
ATOM 691 C CA . VAL A 1 90 ? 59.029 43.066 23.044 1.00 10.16 81 VAL A CA 1
ATOM 692 C C . VAL A 1 90 ? 58.060 42.769 21.920 1.00 10.79 81 VAL A C 1
ATOM 693 O O . VAL A 1 90 ? 58.109 43.382 20.849 1.00 10.04 81 VAL A O 1
ATOM 697 N N . PHE A 1 91 ? 57.212 41.771 22.162 1.00 11.19 82 PHE A N 1
ATOM 698 C CA . PHE A 1 91 ? 56.042 41.559 21.354 1.00 11.33 82 PHE A CA 1
ATOM 699 C C . PHE A 1 91 ? 54.921 42.315 22.057 1.00 10.72 82 PHE A C 1
ATOM 700 O O . PHE A 1 91 ? 54.467 41.911 23.135 1.00 11.99 82 PHE A O 1
ATOM 708 N N . ASP A 1 92 ? 54.487 43.413 21.460 1.00 10.26 83 ASP A N 1
ATOM 709 C CA . ASP A 1 92 ? 53.497 44.300 22.061 1.00 10.49 83 ASP A CA 1
ATOM 710 C C . ASP A 1 92 ? 52.120 44.003 21.498 1.00 10.46 83 ASP A C 1
ATOM 711 O O . ASP A 1 92 ? 51.945 43.879 20.288 1.00 11.32 83 ASP A O 1
ATOM 716 N N . VAL A 1 93 ? 51.132 43.908 22.365 1.00 10.13 84 VAL A N 1
ATOM 717 C CA . VAL A 1 93 ? 49.771 43.505 21.950 1.00 10.69 84 VAL A CA 1
ATOM 718 C C . VAL A 1 93 ? 48.742 44.506 22.398 1.00 9.76 84 VAL A C 1
ATOM 719 O O . VAL A 1 93 ? 48.692 44.922 23.577 1.00 10.07 84 VAL A O 1
ATOM 723 N N . VAL A 1 94 ? 47.906 44.902 21.452 1.00 9.67 85 VAL A N 1
ATOM 724 C CA . VAL A 1 94 ? 46.725 45.701 21.750 1.00 10.10 85 VAL A CA 1
ATOM 725 C C . VAL A 1 94 ? 45.490 44.824 21.560 1.00 9.69 85 VAL A C 1
ATOM 726 O O . VAL A 1 94 ? 45.438 43.947 20.674 1.00 9.87 85 VAL A O 1
ATOM 730 N N . VAL A 1 95 ? 44.497 45.059 22.403 1.00 9.67 86 VAL A N 1
ATOM 731 C CA . VAL A 1 95 ? 43.279 44.233 22.417 1.00 10.35 86 VAL A CA 1
ATOM 732 C C . VAL A 1 95 ? 42.091 45.157 22.438 1.00 10.16 86 VAL A C 1
ATOM 733 O O . VAL A 1 95 ? 42.015 46.049 23.282 1.00 9.97 86 VAL A O 1
ATOM 737 N N . ASP A 1 96 ? 41.175 44.988 21.493 1.00 10.02 87 ASP A N 1
ATOM 738 C CA . ASP A 1 96 ? 39.974 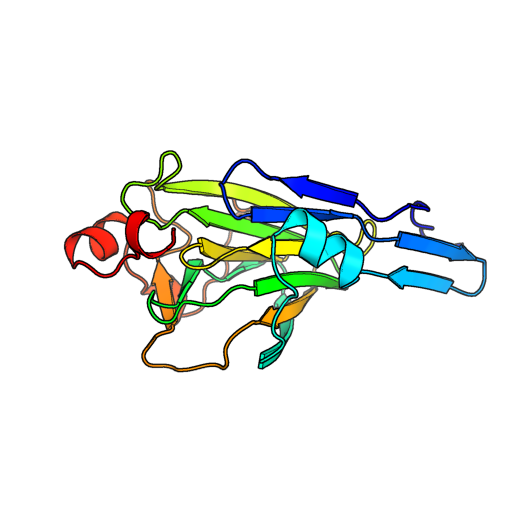45.806 21.504 1.00 9.78 87 ASP A CA 1
ATOM 739 C C . ASP A 1 96 ? 38.979 45.275 22.499 1.00 10.42 87 ASP A C 1
ATOM 740 O O . ASP A 1 96 ? 38.357 44.257 22.241 1.00 11.12 87 ASP A O 1
ATOM 745 N N . LEU A 1 97 ? 38.807 45.988 23.621 1.00 11.00 88 LEU A N 1
ATOM 746 C CA . LEU A 1 97 ? 37.918 45.561 24.709 1.00 11.30 88 LEU A CA 1
ATOM 747 C C . LEU A 1 97 ? 36.578 46.296 24.664 1.00 12.02 88 LEU A C 1
ATOM 748 O O . LEU A 1 97 ? 35.782 46.184 25.602 1.00 13.80 88 LEU A O 1
ATOM 753 N N . ARG A 1 98 ? 36.332 47.053 23.594 1.00 11.94 89 ARG A N 1
ATOM 754 C CA . ARG A 1 98 ? 35.170 47.942 23.517 1.00 11.83 89 ARG A CA 1
ATOM 755 C C . ARG A 1 98 ? 33.965 47.167 22.981 1.00 12.10 89 ARG A C 1
ATOM 756 O O . ARG A 1 98 ? 33.877 46.858 21.796 1.00 12.49 89 ARG A O 1
ATOM 764 N N . VAL A 1 99 ? 33.045 46.846 23.861 1.00 12.90 90 VAL A N 1
ATOM 765 C CA . VAL A 1 99 ? 31.861 46.102 23.488 1.00 13.75 90 VAL A CA 1
ATOM 766 C C . VAL A 1 99 ? 31.079 46.871 22.430 1.00 14.12 90 VAL A C 1
ATOM 767 O O . VAL A 1 99 ? 30.752 48.052 22.586 1.00 14.65 90 VAL A O 1
ATOM 771 N N . GLY A 1 100 ? 30.773 46.184 21.339 1.00 14.75 91 GLY A N 1
ATOM 772 C CA . GLY A 1 100 ? 30.095 46.805 20.223 1.00 14.11 91 GLY A CA 1
ATOM 773 C C . GLY A 1 100 ? 30.995 47.197 19.083 1.00 14.34 91 GLY A C 1
ATOM 774 O O . GLY A 1 100 ? 30.519 47.477 17.958 1.00 15.52 91 GLY A O 1
ATOM 775 N N . SER A 1 101 ? 32.308 47.230 19.333 1.00 12.64 92 SER A N 1
ATOM 776 C CA . SER A 1 101 ? 33.244 47.594 18.294 1.00 12.09 92 SER A CA 1
ATOM 777 C C . SER A 1 101 ? 33.284 46.483 17.244 1.00 11.86 92 SER A C 1
ATOM 778 O O . SER A 1 101 ? 33.253 45.297 17.590 1.00 11.89 92 SER A O 1
ATOM 781 N N . PRO A 1 102 ? 33.435 46.839 15.970 1.00 13.09 93 PRO A N 1
ATOM 782 C CA . PRO A 1 102 ? 33.622 45.809 14.953 1.00 12.90 93 PRO A CA 1
ATOM 783 C C . PRO A 1 102 ? 34.768 44.853 15.260 1.00 12.31 93 PRO A C 1
ATOM 784 O O . PRO A 1 102 ? 34.750 43.692 14.832 1.00 12.69 93 PRO A O 1
ATOM 788 N N . THR A 1 103 ? 35.787 45.347 15.965 1.00 11.02 94 THR A N 1
ATOM 789 C CA . THR A 1 103 ? 36.939 44.519 16.268 1.00 10.45 94 THR A CA 1
ATOM 790 C C . THR A 1 103 ? 36.995 44.143 17.751 1.00 9.93 94 THR A C 1
ATOM 791 O O . THR A 1 103 ? 38.050 43.781 18.250 1.00 11.13 94 THR A O 1
ATOM 795 N N . TYR A 1 104 ? 35.861 44.163 18.446 1.00 9.95 95 TYR A N 1
ATOM 796 C CA . TYR A 1 104 ? 35.800 43.667 19.806 1.00 10.27 95 TYR A CA 1
ATOM 797 C C . TYR A 1 104 ? 36.366 42.234 19.854 1.00 10.50 95 TYR A C 1
ATOM 798 O O . TYR A 1 104 ? 36.036 41.373 19.042 1.00 10.83 95 TYR A O 1
ATOM 807 N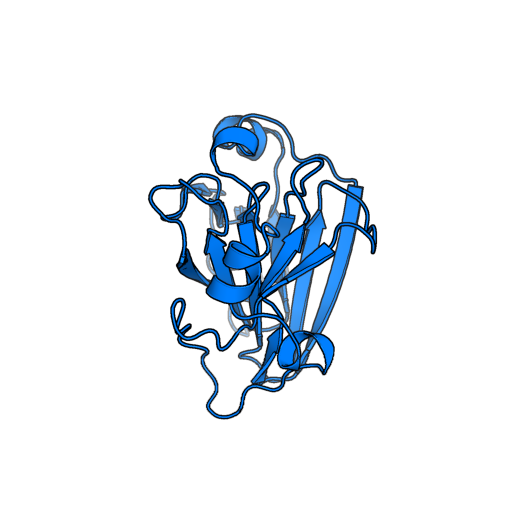 N . GLY A 1 105 ? 37.231 41.995 20.827 1.00 10.40 96 GLY A N 1
ATOM 808 C CA . GLY A 1 105 ? 37.842 40.691 21.044 1.00 10.01 96 GLY A CA 1
ATOM 809 C C . GLY A 1 105 ? 38.916 40.289 20.058 1.00 10.17 96 GLY A C 1
ATOM 810 O O . GLY A 1 105 ? 39.335 39.111 20.023 1.00 11.53 96 GLY A O 1
ATOM 811 N N . CYS A 1 106 ? 39.331 41.253 19.236 1.00 10.13 97 CYS A N 1
ATOM 812 C CA . CYS A 1 106 ? 40.460 41.071 18.342 1.00 10.06 97 CYS A CA 1
ATOM 813 C C . CYS A 1 106 ? 41.702 41.650 18.993 1.00 10.06 97 CYS A C 1
ATOM 814 O O . CYS A 1 106 ? 41.632 42.537 19.851 1.00 10.34 97 CYS A O 1
ATOM 817 N N . TRP A 1 107 ? 42.835 41.128 18.557 1.00 10.32 98 TRP A N 1
ATOM 818 C CA . TRP A 1 107 ? 44.118 41.685 18.989 1.00 10.28 98 TRP A CA 1
ATOM 819 C C . TRP A 1 107 ? 45.080 41.873 17.830 1.00 10.84 98 TRP A C 1
ATOM 820 O O . TRP A 1 107 ? 44.888 41.365 16.738 1.00 10.31 98 TRP A O 1
ATOM 831 N N . GLU A 1 108 ? 46.114 42.647 18.082 1.00 10.95 99 GLU A N 1
ATOM 832 C CA . GLU A 1 108 ? 47.166 42.844 17.104 1.00 11.48 99 GLU A CA 1
ATOM 833 C C . GLU A 1 108 ? 48.480 42.996 17.830 1.00 11.71 99 GLU A C 1
ATOM 834 O O . GLU A 1 108 ? 48.578 43.735 18.789 1.00 11.35 99 GLU A O 1
ATOM 840 N N . GLY A 1 109 ? 49.478 42.283 17.335 1.00 12.30 100 GLY A N 1
ATOM 841 C CA . GLY A 1 109 ? 50.819 42.322 17.891 1.00 12.89 100 GLY A CA 1
ATOM 842 C C . GLY A 1 109 ? 51.750 43.112 16.991 1.00 14.06 100 GLY A C 1
ATOM 843 O O . GLY A 1 109 ? 51.648 43.056 15.761 1.00 15.69 100 GLY A O 1
ATOM 844 N N . THR A 1 110 ? 52.655 43.855 17.626 1.00 13.52 101 THR A N 1
ATOM 845 C CA . THR A 1 110 ? 53.660 44.673 16.954 1.00 14.41 101 THR A CA 1
ATOM 846 C C . THR A 1 110 ? 55.000 44.415 17.625 1.00 13.26 101 THR A C 1
ATOM 847 O O . THR A 1 110 ? 55.083 44.382 18.846 1.00 12.65 101 THR A O 1
ATOM 851 N N . ARG A 1 111 ? 56.072 44.273 16.842 1.00 12.68 102 ARG A N 1
ATOM 852 C CA . ARG A 1 111 ? 57.395 44.168 17.469 1.00 12.09 102 ARG A CA 1
ATOM 853 C C . ARG A 1 111 ? 57.893 45.582 17.763 1.00 11.01 102 ARG A C 1
ATOM 854 O O . ARG A 1 111 ? 58.025 46.420 16.858 1.00 12.39 102 ARG A O 1
ATOM 862 N N . LEU A 1 112 ? 58.074 45.859 19.051 1.00 9.67 103 LEU A N 1
ATOM 863 C CA . LEU A 1 112 ? 58.647 47.114 19.534 1.00 9.16 103 LEU A CA 1
ATOM 864 C C . LEU A 1 112 ? 60.036 46.790 20.029 1.00 9.40 103 LEU A C 1
ATOM 865 O O . LEU A 1 112 ? 60.192 46.045 21.013 1.00 9.01 103 LEU A O 1
ATOM 870 N N . ASP A 1 113 ? 61.050 47.319 19.354 1.00 9.17 104 ASP A N 1
ATOM 871 C CA . ASP A 1 113 ? 62.413 47.040 19.774 1.00 8.65 104 ASP A CA 1
ATOM 872 C C . ASP A 1 113 ? 63.278 48.274 19.668 1.00 8.30 104 ASP A C 1
ATOM 873 O O . ASP A 1 113 ? 62.825 49.344 19.234 1.00 9.10 104 ASP A O 1
ATOM 878 N N . ASP A 1 114 ? 64.519 48.090 20.074 1.00 8.30 105 ASP A N 1
ATOM 879 C CA . ASP A 1 114 ? 65.500 49.159 20.065 1.00 8.52 105 ASP A CA 1
ATOM 880 C C . ASP A 1 114 ? 66.288 49.292 18.760 1.00 9.07 105 ASP A C 1
ATOM 881 O O . ASP A 1 114 ? 67.306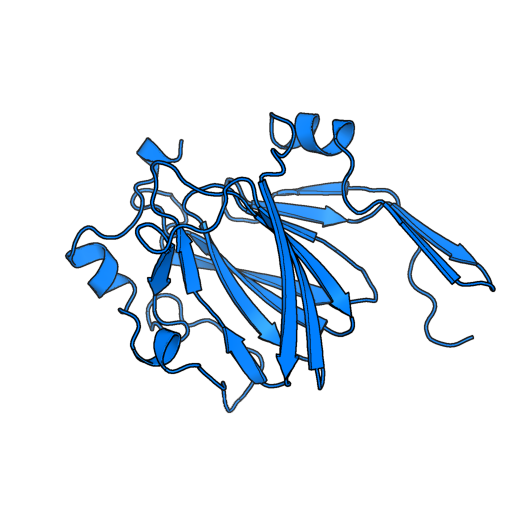 49.992 18.720 1.00 10.66 105 ASP A O 1
ATOM 886 N N . VAL A 1 115 ? 65.792 48.650 17.711 1.00 9.48 106 VAL A N 1
ATOM 887 C CA . VAL A 1 115 ? 66.362 48.754 16.389 1.00 9.56 106 VAL A CA 1
ATOM 888 C C . VAL A 1 115 ? 65.506 49.663 15.516 1.00 10.04 106 VAL A C 1
ATOM 889 O O . VAL A 1 115 ? 65.949 50.711 15.070 1.00 10.88 106 VAL A O 1
ATOM 893 N N . SER A 1 116 ? 64.277 49.238 15.240 1.00 9.88 107 SER A N 1
ATOM 894 C CA . SER A 1 116 ? 63.320 50.080 14.526 1.00 9.67 107 SER A CA 1
ATOM 895 C C . SER A 1 116 ? 62.683 51.164 15.373 1.00 9.52 107 SER A C 1
ATOM 896 O O . SER A 1 116 ? 62.252 52.214 14.852 1.00 8.94 107 SER A O 1
ATOM 899 N N . ARG A 1 117 ? 62.597 50.914 16.666 1.00 9.18 108 ARG A N 1
ATOM 900 C CA . ARG A 1 117 ? 62.171 51.951 17.592 1.00 9.32 108 ARG A CA 1
ATOM 901 C C . ARG A 1 117 ? 60.812 52.592 17.264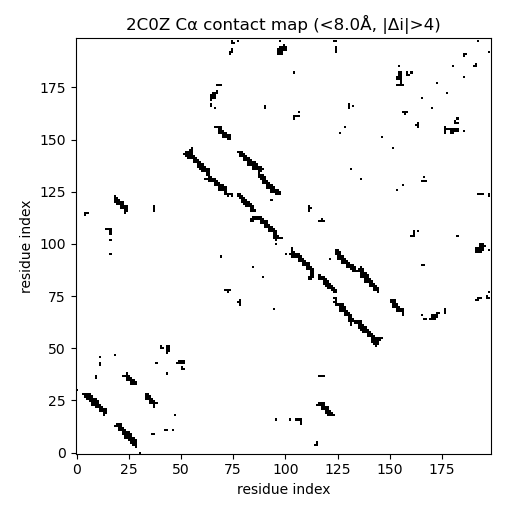 1.00 9.20 108 ARG A C 1
ATOM 902 O O . ARG A 1 117 ? 60.597 53.816 17.425 1.00 9.62 108 ARG A O 1
ATOM 910 N N . ARG A 1 118 ? 59.882 51.736 16.832 1.00 9.43 109 ARG A N 1
ATOM 911 C CA . ARG A 1 118 ? 58.502 52.129 16.604 1.00 9.31 109 ARG A CA 1
ATOM 912 C C . ARG A 1 118 ? 57.803 52.395 17.945 1.00 8.32 109 ARG A C 1
ATOM 913 O O . ARG A 1 118 ? 58.275 51.988 19.021 1.00 8.77 109 ARG A O 1
ATOM 921 N N . ALA A 1 119 ? 56.687 53.091 17.857 1.00 8.30 110 ALA A N 1
ATOM 922 C CA . ALA A 1 119 ? 55.812 53.347 18.983 1.00 8.85 110 ALA A CA 1
ATOM 923 C C . ALA A 1 119 ? 54.389 52.949 18.571 1.00 9.29 110 ALA A C 1
ATOM 924 O O . ALA A 1 119 ? 54.056 52.953 17.386 1.00 9.85 110 ALA A O 1
ATOM 926 N N . VAL A 1 120 ? 53.574 52.620 19.567 1.00 9.42 111 VAL A N 1
ATOM 927 C CA . VAL A 1 120 ? 52.174 52.369 19.362 1.00 9.45 111 VAL A CA 1
ATOM 928 C C . VAL A 1 120 ? 51.375 53.308 20.228 1.00 9.09 111 VAL A C 1
ATOM 929 O O . VAL A 1 120 ? 51.665 53.454 21.413 1.00 9.44 111 VAL A O 1
ATOM 933 N N . TYR A 1 121 ? 50.372 53.957 19.625 1.00 8.37 112 TYR A N 1
ATOM 934 C CA . TYR A 1 121 ? 49.403 54.765 20.335 1.00 9.13 112 TYR A CA 1
ATOM 935 C C . TYR A 1 121 ? 48.102 53.983 20.400 1.00 9.54 112 TYR A C 1
ATOM 936 O O . TYR A 1 121 ? 47.615 53.476 19.395 1.00 9.77 112 TYR A O 1
ATOM 945 N N . LEU A 1 122 ? 47.560 53.886 21.592 1.00 10.10 113 LEU A N 1
ATOM 946 C CA . LEU A 1 122 ? 46.260 53.247 21.794 1.00 10.76 113 LEU A CA 1
ATOM 947 C C . LEU A 1 122 ? 45.317 54.146 22.544 1.00 10.81 113 LEU A C 1
ATOM 948 O O . LEU A 1 122 ? 45.676 54.755 23.544 1.00 10.63 113 LEU A O 1
ATOM 953 N N . SER A 1 123 ? 44.118 54.256 22.001 1.00 11.24 114 SER A N 1
ATOM 954 C CA . SER A 1 123 ? 43.089 55.119 22.533 1.00 11.36 114 SER A CA 1
ATOM 955 C C . SER A 1 123 ? 42.359 54.485 23.727 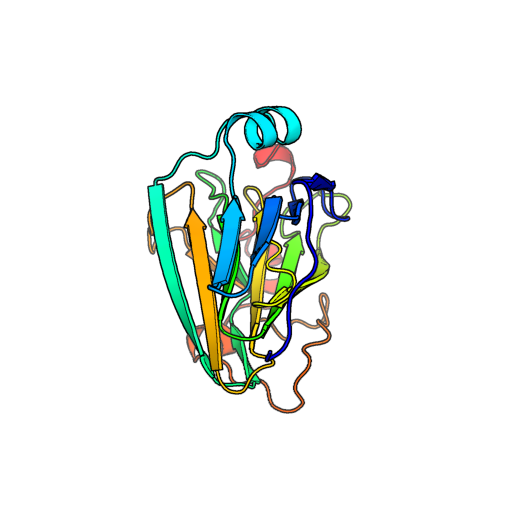1.00 11.90 114 SER A C 1
ATOM 956 O O . SER A 1 123 ? 42.627 53.360 24.138 1.00 11.58 114 SER A O 1
ATOM 961 N N . GLU A 1 124 ? 41.400 55.225 24.266 1.00 12.50 115 GLU A N 1
ATOM 962 C CA . GLU A 1 124 ? 40.625 54.772 25.403 1.00 12.47 115 GLU A CA 1
ATOM 963 C C . GLU A 1 124 ? 39.854 53.490 25.086 1.00 11.67 115 GLU A C 1
ATOM 964 O O . GLU A 1 124 ? 39.385 53.262 23.961 1.00 12.24 115 GLU A O 1
ATOM 970 N N . GLY A 1 125 ? 39.779 52.629 26.079 1.00 11.21 116 GLY A N 1
ATOM 971 C CA . GLY A 1 125 ? 39.044 51.374 25.966 1.00 11.74 116 GLY A CA 1
ATOM 972 C C . GLY A 1 125 ? 39.834 50.220 25.368 1.00 11.98 116 GLY A C 1
ATOM 973 O O . GLY A 1 125 ? 39.314 49.109 25.257 1.00 13.59 116 GLY A O 1
ATOM 974 N N . ILE A 1 126 ? 41.068 50.494 24.937 1.00 10.87 117 ILE A N 1
ATOM 975 C CA . ILE A 1 126 ? 41.959 49.502 24.349 1.00 11.36 117 ILE A CA 1
ATOM 976 C C . ILE A 1 126 ? 42.814 48.910 25.421 1.00 10.74 117 ILE A C 1
ATOM 977 O O . ILE A 1 126 ? 43.351 49.615 26.285 1.00 12.55 117 ILE A O 1
ATOM 982 N N . GLY A 1 127 ? 42.908 47.588 25.432 1.00 10.33 118 GLY A N 1
ATOM 983 C CA . GLY A 1 127 ? 43.762 46.894 26.364 1.00 10.21 118 GLY A CA 1
ATOM 984 C C . GLY A 1 127 ? 45.174 46.705 25.831 1.00 10.00 118 GLY A C 1
ATOM 985 O O . GLY A 1 127 ? 45.409 46.698 24.627 1.00 9.88 118 GLY A O 1
ATOM 986 N N . HIS A 1 128 ? 46.116 46.561 26.741 1.00 9.39 119 HIS A N 1
ATOM 987 C CA . HIS A 1 128 ? 47.523 46.489 26.374 1.00 9.68 119 HIS A CA 1
ATOM 988 C C . HIS A 1 128 ? 48.195 45.364 27.138 1.00 9.41 119 HIS A C 1
ATOM 989 O O . HIS A 1 128 ? 47.984 45.163 28.339 1.00 10.45 119 HIS A O 1
ATOM 996 N N . GLY A 1 129 ? 49.084 44.680 26.460 1.00 9.76 120 GLY A N 1
ATOM 997 C CA . GLY A 1 129 ? 49.961 43.712 27.061 1.00 10.37 120 GLY A CA 1
ATOM 998 C C . GLY A 1 129 ? 51.231 43.556 26.245 1.00 10.07 120 GLY A C 1
ATOM 999 O O . GLY A 1 129 ? 51.356 44.083 25.132 1.00 11.25 120 GLY A O 1
ATOM 1000 N N . PHE A 1 130 ? 52.190 42.813 26.789 1.00 10.13 121 PHE A N 1
ATOM 1001 C CA . PHE A 1 130 ? 53.401 42.529 26.033 1.00 11.08 121 PHE A CA 1
ATOM 1002 C C . PHE A 1 130 ? 54.149 41.347 26.613 1.00 11.52 121 PHE A C 1
ATOM 1003 O O . PHE A 1 130 ? 53.935 40.960 27.759 1.00 11.55 121 PHE A O 1
ATOM 1011 N N . CYS A 1 131 ? 55.062 40.823 25.803 1.00 12.92 122 CYS A N 1
ATOM 1012 C CA . CYS A 1 131 ? 55.976 39.749 26.186 1.00 13.44 122 CYS A CA 1
ATOM 1013 C C . CYS A 1 131 ? 57.398 40.230 25.857 1.00 13.15 122 CYS A C 1
ATOM 1014 O O . CYS A 1 131 ? 57.657 40.569 24.723 1.00 12.91 122 CYS A O 1
ATOM 1017 N N . ALA A 1 132 ? 58.325 40.194 26.805 1.00 12.84 123 ALA A N 1
ATOM 1018 C CA . ALA A 1 132 ? 59.730 40.459 26.528 1.00 13.73 123 ALA A CA 1
ATOM 1019 C C . ALA A 1 132 ? 60.339 39.327 25.700 1.00 13.78 123 ALA A C 1
ATOM 1020 O O . ALA A 1 132 ? 60.261 38.170 26.097 1.00 14.86 123 ALA A O 1
ATOM 1022 N N . ILE A 1 133 ? 60.935 39.675 24.562 1.00 13.99 124 ILE A N 1
ATOM 1023 C CA . ILE A 1 133 ? 61.601 38.741 23.664 1.00 15.37 124 ILE A CA 1
ATOM 1024 C C . ILE A 1 133 ? 63.077 38.652 24.027 1.00 16.60 124 ILE A C 1
ATOM 1025 O O . ILE A 1 133 ? 63.682 37.553 24.045 1.00 17.53 124 ILE A O 1
ATOM 1030 N N . SER A 1 134 ? 63.668 39.802 24.323 1.00 15.75 125 SER A N 1
ATOM 1031 C CA . SER A 1 134 ? 65.070 39.854 24.712 1.00 16.88 125 SER A CA 1
ATOM 1032 C C . SER A 1 134 ? 65.220 39.396 26.126 1.00 17.82 125 SER A C 1
ATOM 1033 O O . SER A 1 134 ? 64.271 39.286 26.870 1.00 19.01 125 SER A O 1
ATOM 1036 N N . ASP A 1 135 ? 66.443 39.111 26.525 1.00 19.64 126 ASP A N 1
ATOM 1037 C CA . ASP A 1 135 ? 66.655 38.584 27.854 1.00 20.72 126 ASP A CA 1
ATOM 1038 C C . A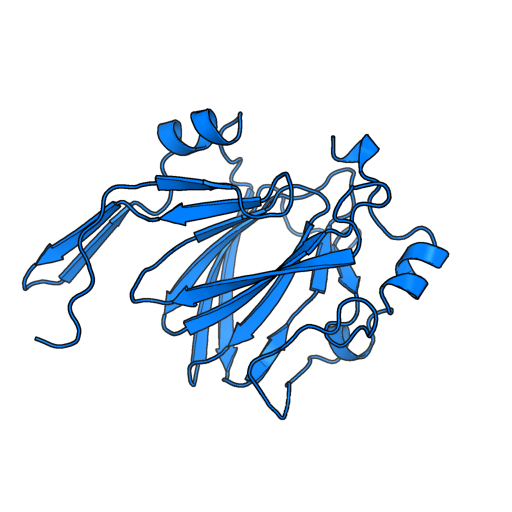SP A 1 135 ? 66.030 39.531 28.881 1.00 19.82 126 ASP A C 1
ATOM 1039 O O . ASP A 1 135 ? 65.403 39.086 29.842 1.00 19.93 126 ASP A O 1
ATOM 1044 N N . GLU A 1 136 ? 66.206 40.821 28.674 1.00 18.86 127 GLU A N 1
ATOM 1045 C CA . GLU A 1 136 ? 65.447 41.850 29.406 1.00 18.87 127 GLU A CA 1
ATOM 1046 C C . GLU A 1 136 ? 65.018 42.894 28.403 1.00 16.85 127 GLU A C 1
ATOM 1047 O O . GLU A 1 136 ? 65.716 43.083 27.422 1.00 17.57 127 GLU A O 1
ATOM 1053 N N . ALA A 1 137 ? 63.929 43.612 28.692 1.00 13.67 128 ALA A N 1
ATOM 1054 C CA . ALA A 1 137 ? 63.395 44.646 27.771 1.00 11.75 128 ALA A CA 1
ATOM 1055 C C . ALA A 1 137 ? 62.819 45.811 28.560 1.00 10.83 128 ALA A C 1
ATOM 1056 O O . ALA A 1 137 ? 62.185 45.608 29.583 1.00 10.57 128 ALA A O 1
ATOM 1058 N N . THR A 1 138 ? 63.023 47.031 28.066 1.00 10.29 129 THR A N 1
ATOM 1059 C CA . THR A 1 138 ? 62.558 48.230 28.731 1.00 9.42 129 THR A CA 1
ATOM 1060 C C . THR A 1 138 ? 61.559 48.983 27.856 1.00 9.91 129 THR A C 1
ATOM 1061 O O . THR A 1 138 ? 61.887 49.370 26.731 1.00 9.17 129 THR A O 1
ATOM 1065 N N . LEU A 1 139 ? 60.344 49.156 28.366 1.00 9.92 130 LEU A N 1
ATOM 1066 C CA . LEU A 1 139 ? 59.297 49.915 27.708 1.00 10.79 130 LEU A CA 1
ATOM 1067 C C . LEU A 1 139 ? 59.182 51.276 28.369 1.00 11.05 130 LEU A C 1
ATOM 1068 O O . LEU A 1 139 ? 59.354 51.400 29.581 1.00 11.42 130 LEU A O 1
ATOM 1073 N N . CYS A 1 140 ? 58.928 52.302 27.555 1.00 11.31 131 CYS A N 1
ATOM 1074 C CA . CYS A 1 140 ? 58.621 53.632 28.019 1.00 11.53 131 CYS A CA 1
ATOM 1075 C C . CYS A 1 140 ? 57.213 53.977 27.559 1.00 12.05 131 CYS A C 1
ATOM 1076 O O . CYS A 1 140 ? 56.857 53.719 26.394 1.00 12.48 131 CYS A O 1
ATOM 1079 N N . TYR A 1 141 ? 56.399 54.515 28.455 1.00 11.87 132 TYR A N 1
ATOM 1080 C CA . TYR A 1 141 ? 54.989 54.764 28.192 1.00 13.08 132 TYR A CA 1
ATOM 1081 C C . TYR A 1 141 ? 54.702 56.212 28.530 1.00 12.28 132 TYR A C 1
ATOM 1082 O O . TYR A 1 141 ? 55.125 56.691 29.587 1.00 12.31 132 TYR A O 1
ATOM 1091 N N . LEU A 1 142 ? 53.993 56.901 27.654 1.00 10.35 133 LEU A N 1
ATOM 1092 C CA . LEU A 1 142 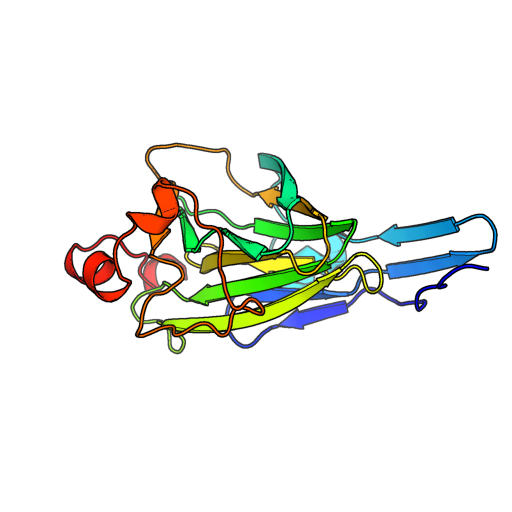? 53.388 58.190 27.959 1.00 10.54 133 LEU A CA 1
ATOM 1093 C C . LEU A 1 142 ? 51.877 57.992 28.022 1.00 11.35 133 LEU A C 1
ATOM 1094 O O . LEU A 1 142 ? 51.289 57.391 27.103 1.00 13.95 133 LEU A O 1
ATOM 1099 N N . SER A 1 143 ? 51.269 58.436 29.115 1.00 10.83 134 SER A N 1
ATOM 1100 C CA . SER A 1 143 ? 49.837 58.190 29.364 1.00 11.89 134 SER A CA 1
ATOM 1101 C C . SER A 1 143 ? 49.106 59.509 29.523 1.00 11.44 134 SER A C 1
ATOM 1102 O O . SER A 1 143 ? 49.636 60.449 30.103 1.00 10.89 134 SER A O 1
ATOM 1107 N N . SER A 1 144 ? 47.857 59.533 29.050 1.00 11.12 135 SER A N 1
ATOM 1108 C CA . SER A 1 144 ? 47.000 60.710 29.149 1.00 12.15 135 SER A CA 1
ATOM 1109 C C . SER A 1 144 ? 46.290 60.870 30.487 1.00 12.62 135 SER A C 1
ATOM 1110 O O . SER A 1 144 ? 45.616 61.863 30.693 1.00 14.73 135 SER A O 1
ATOM 1113 N N . GLY A 1 145 ? 46.385 59.899 31.373 1.00 12.97 136 GLY A N 1
ATOM 1114 C CA . GLY A 1 145 ? 45.852 60.025 32.722 1.00 14.41 136 GLY A CA 1
ATOM 1115 C C . GLY A 1 145 ? 46.783 59.432 33.741 1.00 15.01 136 GLY A C 1
ATOM 1116 O O . GLY A 1 145 ? 47.626 58.579 33.427 1.00 16.13 136 GLY A O 1
ATOM 1117 N N . THR A 1 146 ? 46.645 59.883 34.977 1.00 15.43 137 THR A N 1
ATOM 1118 C CA . THR A 1 146 ? 47.479 59.352 36.041 1.00 16.63 137 THR A CA 1
ATOM 1119 C C . THR A 1 146 ? 46.894 58.070 36.596 1.00 17.55 137 THR A C 1
ATOM 1120 O O . THR A 1 146 ? 45.690 57.776 36.437 1.00 18.26 137 THR A O 1
ATOM 1124 N N . TYR A 1 147 ? 47.755 57.283 37.216 1.00 19.29 138 TYR A N 1
ATOM 1125 C CA . TYR A 1 147 ? 47.328 56.028 37.819 1.00 20.97 138 TYR A CA 1
ATOM 1126 C C . TYR A 1 147 ? 46.274 56.260 38.878 1.00 21.22 138 TYR A C 1
ATOM 1127 O O . TYR A 1 147 ? 46.421 57.098 39.778 1.00 21.90 138 TYR A O 1
ATOM 1136 N N . ASP A 1 148 ? 45.193 55.503 38.750 1.00 21.38 139 ASP A N 1
ATOM 1137 C CA . ASP A 1 148 ? 44.123 55.463 39.723 1.00 21.54 139 ASP A CA 1
ATOM 1138 C C . ASP A 1 148 ? 43.772 53.981 39.919 1.00 22.96 139 ASP A C 1
ATOM 1139 O O . ASP A 1 148 ? 43.328 53.309 38.974 1.00 22.33 139 ASP A O 1
ATOM 1144 N N . PRO A 1 149 ? 43.985 53.435 41.118 1.00 23.77 140 PRO A N 1
ATOM 1145 C CA . PRO A 1 149 ? 43.739 51.993 41.325 1.00 24.32 140 PRO A CA 1
ATOM 1146 C C . PRO A 1 149 ? 42.268 51.601 41.129 1.00 24.06 140 PRO A C 1
ATOM 1147 O O . PRO A 1 149 ? 41.970 50.457 40.820 1.00 25.64 140 PRO A O 1
ATOM 1151 N N . ALA A 1 150 ? 41.361 52.554 41.253 1.00 23.60 141 ALA A N 1
ATOM 1152 C CA . ALA A 1 150 ? 39.934 52.303 41.100 1.00 23.75 141 ALA A CA 1
ATOM 1153 C C . ALA A 1 150 ? 39.509 52.050 39.658 1.00 23.47 141 ALA A C 1
ATOM 1154 O O . ALA A 1 150 ? 38.442 51.466 39.411 1.00 23.53 141 ALA A O 1
ATOM 1156 N N . THR A 1 151 ? 40.314 52.519 38.703 1.00 21.98 142 THR A N 1
ATOM 1157 C CA . THR A 1 151 ? 39.922 52.443 37.295 1.00 21.34 142 THR A CA 1
ATOM 1158 C C . THR A 1 151 ? 40.786 51.514 36.466 1.00 21.15 142 THR A C 1
ATOM 1159 O O . THR A 1 151 ? 40.446 51.280 35.306 1.00 21.01 142 THR A O 1
ATOM 1163 N N . GLU A 1 152 ? 41.891 51.019 37.013 1.00 20.95 143 GLU A N 1
ATOM 1164 C CA . GLU A 1 152 ? 42.753 50.121 36.236 1.00 22.23 143 GLU A CA 1
ATOM 1165 C C . GLU A 1 152 ? 42.392 48.669 36.451 1.00 20.90 143 GLU A C 1
ATOM 1166 O O . GLU A 1 152 ? 42.423 48.154 37.581 1.00 22.19 143 GLU A O 1
ATOM 1172 N N . HIS A 1 153 ? 42.055 47.996 35.357 1.00 18.77 144 HIS A N 1
ATOM 1173 C CA . HIS A 1 153 ? 41.607 46.625 35.418 1.00 17.33 144 HIS A CA 1
ATOM 1174 C C . HIS A 1 153 ? 42.303 45.796 34.355 1.00 15.72 144 HIS A C 1
ATOM 1175 O O . HIS A 1 153 ? 43.186 46.292 33.641 1.00 13.52 144 HIS A O 1
ATOM 1182 N N . GLY A 1 154 ? 41.946 44.522 34.285 1.00 15.27 145 GLY A N 1
ATOM 1183 C CA . GLY A 1 154 ? 42.555 43.678 33.281 1.00 14.81 145 GLY A CA 1
ATOM 1184 C C . GLY A 1 154 ? 41.762 42.444 32.943 1.00 14.40 145 GLY A C 1
ATOM 1185 O O . GLY A 1 154 ? 40.789 42.105 33.631 1.00 15.47 145 GLY A O 1
ATOM 1186 N N . VAL A 1 155 ? 42.181 41.798 31.864 1.00 12.72 146 VAL A N 1
ATOM 1187 C CA . VAL A 1 155 ? 41.716 40.465 31.554 1.00 13.10 146 VAL A CA 1
ATOM 1188 C C . VAL A 1 155 ? 42.909 39.519 31.429 1.00 13.04 146 VAL A C 1
ATOM 1189 O O . VAL A 1 155 ? 44.056 39.930 31.250 1.00 13.20 146 VAL A O 1
ATOM 1193 N N . HIS A 1 156 ? 42.631 38.238 31.527 1.00 11.87 147 HIS A N 1
ATOM 1194 C CA . HIS A 1 156 ? 43.663 37.226 31.542 1.00 11.70 147 HIS A CA 1
ATOM 1195 C C . HIS A 1 156 ? 44.394 37.174 30.208 1.00 12.32 147 HIS A C 1
ATOM 1196 O O . HIS A 1 156 ? 43.763 37.048 29.156 1.00 11.62 147 HIS A O 1
ATOM 1203 N N . PRO A 1 157 ? 45.722 37.294 30.221 1.00 11.91 148 PRO A N 1
ATOM 1204 C CA . PRO A 1 157 ? 46.456 37.298 28.944 1.00 11.74 148 PRO A CA 1
ATOM 1205 C C . PRO A 1 157 ? 46.465 35.959 28.206 1.00 12.14 148 PRO A C 1
ATOM 1206 O O . PRO A 1 157 ? 46.785 35.930 27.020 1.00 11.52 148 PRO A O 1
ATOM 1210 N N . LEU A 1 158 ? 46.073 34.871 28.882 1.00 13.47 149 LEU A N 1
ATOM 1211 C CA . LEU A 1 158 ? 45.901 33.583 28.224 1.00 14.43 149 LEU A CA 1
ATOM 1212 C C . LEU A 1 158 ? 44.424 33.280 27.924 1.00 14.47 149 LEU A C 1
ATOM 1213 O O . LEU A 1 158 ? 44.056 32.128 27.649 1.00 16.13 149 LEU A O 1
ATOM 1218 N N . ASP A 1 159 ? 43.586 34.318 27.898 1.00 13.89 150 ASP A N 1
ATOM 1219 C CA . ASP A 1 159 ? 42.167 34.184 27.554 1.00 14.06 150 ASP A CA 1
ATOM 1220 C C . ASP A 1 159 ? 41.974 33.378 26.249 1.00 14.22 150 ASP A C 1
ATOM 1221 O O . ASP A 1 159 ? 42.689 33.603 25.263 1.00 13.83 150 ASP A O 1
ATOM 1226 N N . PRO A 1 160 ? 41.014 32.446 26.225 1.00 14.81 151 PRO A N 1
ATOM 1227 C CA . PRO A 1 160 ? 40.811 31.591 25.047 1.00 15.20 151 PRO A CA 1
ATOM 1228 C C . PRO A 1 160 ? 40.116 32.216 23.812 1.00 14.96 151 PRO A C 1
ATOM 1229 O O . PRO A 1 160 ? 40.287 31.675 22.705 1.00 16.46 151 PRO A O 1
ATOM 1233 N N . GLU A 1 161 ? 39.312 33.254 23.987 1.00 14.66 152 GLU A N 1
ATOM 1234 C CA . GLU A 1 161 ? 38.750 33.987 22.848 1.00 14.70 152 GLU A CA 1
ATOM 1235 C C . GLU A 1 161 ? 39.858 34.750 22.133 1.00 13.51 152 GLU A C 1
ATOM 1236 O O . GLU A 1 161 ? 39.888 34.800 20.899 1.00 13.22 152 GLU A O 1
ATOM 1242 N N . LEU A 1 162 ? 40.760 35.373 22.897 1.00 12.41 153 LEU A N 1
ATOM 1243 C CA . LEU A 1 162 ? 41.873 36.098 22.297 1.00 11.70 153 LEU A CA 1
ATOM 1244 C C . LEU A 1 162 ? 42.912 35.133 21.739 1.00 12.13 153 LEU A C 1
ATOM 1245 O O . LEU A 1 162 ? 43.384 35.315 20.625 1.00 11.34 153 LEU A O 1
ATOM 1250 N N . ALA A 1 163 ? 43.282 34.125 22.532 1.00 11.89 154 ALA A N 1
ATOM 1251 C CA . ALA A 1 163 ? 44.234 33.116 22.121 1.00 12.29 154 ALA A CA 1
ATOM 1252 C C . ALA A 1 163 ? 45.505 33.744 21.532 1.00 12.55 154 ALA A C 1
ATOM 1253 O O . ALA A 1 163 ? 45.936 33.428 20.432 1.00 13.59 154 ALA A O 1
ATOM 1255 N N . ILE A 1 164 ? 46.064 34.690 22.285 1.00 12.65 155 ILE A N 1
ATOM 1256 C CA . ILE A 1 164 ? 47.200 35.452 21.821 1.00 13.25 155 ILE A CA 1
ATOM 1257 C C . ILE A 1 164 ? 48.422 34.537 21.654 1.00 14.29 155 ILE A C 1
ATOM 1258 O O . ILE A 1 164 ? 48.719 33.718 22.519 1.00 15.27 155 ILE A O 1
ATOM 1263 N N . ASP A 1 165 ? 49.129 34.714 20.545 1.00 16.05 156 ASP A N 1
ATOM 1264 C CA . ASP A 1 165 ? 50.309 33.909 20.222 1.00 17.48 156 ASP A CA 1
ATOM 1265 C C . ASP A 1 165 ? 51.574 34.516 20.853 1.00 18.22 156 ASP A C 1
ATOM 1266 O O . ASP A 1 165 ? 52.434 35.034 20.152 1.00 19.61 156 ASP A O 1
ATOM 1271 N N . TRP A 1 166 ? 51.659 34.457 22.177 1.00 18.00 157 TRP A N 1
ATOM 1272 C CA . TRP A 1 166 ? 52.830 34.955 22.909 1.00 18.35 157 TRP A CA 1
ATOM 1273 C C . TRP A 1 166 ? 54.059 34.168 22.495 1.00 20.51 157 TRP A C 1
ATOM 1274 O O . TRP A 1 166 ? 54.011 32.935 22.510 1.00 21.57 157 TRP A O 1
ATOM 1285 N N . PRO A 1 167 ? 55.141 34.852 22.150 1.00 22.05 158 PRO A N 1
ATOM 1286 C CA . PRO A 1 167 ? 56.372 34.173 21.694 1.00 24.49 158 PRO A CA 1
ATOM 1287 C C . PRO A 1 167 ? 57.204 33.660 22.864 1.00 27.04 158 PRO A C 1
ATOM 1288 O O . PRO A 1 167 ? 58.351 34.084 23.064 1.00 29.11 158 PRO A O 1
ATOM 1292 N N . THR A 1 168 ? 56.595 32.806 23.674 1.00 28.87 159 THR A N 1
ATOM 1293 C CA . THR A 1 168 ? 57.276 32.064 24.722 1.00 31.19 159 THR A CA 1
ATOM 1294 C C . THR A 1 168 ? 56.451 30.828 25.013 1.00 33.15 159 THR A C 1
ATOM 1295 O O . THR A 1 168 ? 55.215 30.842 24.892 1.00 33.44 159 THR A O 1
ATOM 1299 N N . GLY A 1 169 ? 57.151 29.753 25.358 1.00 34.99 160 GLY A N 1
ATOM 1300 C CA . GLY A 1 169 ? 56.508 28.508 25.732 1.00 36.34 160 GLY A CA 1
ATOM 1301 C C . GLY A 1 169 ? 56.054 28.553 27.175 1.00 37.38 160 GLY A C 1
ATOM 1302 O O . GLY A 1 169 ? 55.065 27.930 27.535 1.00 38.88 160 GLY A O 1
ATOM 1303 N N . THR A 1 170 ? 56.787 29.300 27.996 1.00 38.08 161 THR A N 1
ATOM 1304 C CA . THR A 1 170 ? 56.529 29.397 29.431 1.00 38.10 161 THR A CA 1
ATOM 1305 C C . THR A 1 170 ? 56.328 30.861 29.845 1.00 37.47 161 THR A C 1
ATOM 1306 O O . THR A 1 170 ? 57.269 31.500 30.353 1.00 38.03 161 THR A O 1
ATOM 1308 N N . PRO A 1 171 ? 55.140 31.414 29.579 1.00 36.54 162 PRO A N 1
ATOM 1309 C CA . PRO A 1 171 ? 54.808 32.770 30.041 1.00 35.21 162 PRO A CA 1
ATOM 1310 C C . PRO A 1 171 ? 54.944 32.963 31.555 1.00 33.61 162 PRO A C 1
ATOM 1311 O O . PRO A 1 171 ? 54.409 32.203 32.345 1.00 33.78 162 PRO A O 1
ATOM 1315 N N . LEU A 1 172 ? 55.679 33.984 31.961 1.00 32.06 163 LEU A N 1
ATOM 1316 C CA . LEU A 1 172 ? 55.787 34.314 33.370 1.00 30.22 163 LEU A CA 1
ATOM 1317 C C . LEU A 1 172 ? 54.767 35.416 33.671 1.00 28.56 163 LEU A C 1
ATOM 1318 O O . LEU A 1 172 ? 54.966 36.577 33.259 1.00 27.51 163 LEU A O 1
ATOM 1320 N N . LEU A 1 173 ? 53.716 35.044 34.412 1.00 26.09 164 LEU A N 1
ATOM 1321 C CA . LEU A 1 173 ? 52.627 35.948 34.813 1.00 24.81 164 LEU A CA 1
ATOM 1322 C C . LEU A 1 173 ? 52.746 36.325 36.279 1.00 23.32 164 LEU A C 1
ATOM 1323 O O . LEU A 1 173 ? 53.068 35.480 37.124 1.00 25.17 164 LEU A O 1
ATOM 1328 N N . SER A 1 174 ? 52.447 37.579 36.594 1.00 21.64 165 SER A N 1
ATOM 1329 C CA . SER A 1 174 ? 52.328 38.054 37.957 1.00 21.12 165 SER A CA 1
ATOM 1330 C C . SER A 1 174 ? 51.047 37.470 38.556 1.00 21.24 165 SER A C 1
ATOM 1331 O O . SER A 1 174 ? 50.155 37.071 37.809 1.00 20.82 165 SER A O 1
ATOM 1334 N N . PRO A 1 175 ? 50.932 37.429 39.878 1.00 21.63 166 PRO A N 1
ATOM 1335 C CA . PRO A 1 175 ? 49.696 36.940 40.497 1.00 21.82 166 PRO A CA 1
ATOM 1336 C C . PRO A 1 175 ? 48.472 37.703 39.986 1.00 21.06 166 PRO A C 1
ATOM 1337 O O . PRO A 1 175 ? 47.440 37.086 39.674 1.00 21.67 166 PRO A O 1
ATOM 1341 N N . ARG A 1 176 ? 48.604 39.017 39.831 1.00 20.65 167 ARG A N 1
ATOM 1342 C CA . ARG A 1 176 ? 47.518 39.849 39.321 1.00 19.70 167 ARG A CA 1
ATOM 1343 C C . ARG A 1 176 ? 47.026 39.310 37.970 1.00 18.66 167 ARG A C 1
ATOM 1344 O O . ARG A 1 176 ? 45.830 39.161 37.767 1.00 19.25 167 ARG A O 1
ATOM 1352 N N . ASP A 1 177 ? 47.928 39.061 37.028 1.00 17.32 168 ASP A N 1
ATOM 1353 C CA . ASP A 1 177 ? 47.493 38.646 35.692 1.00 15.67 168 ASP A CA 1
ATOM 1354 C C . ASP A 1 177 ? 47.039 37.182 35.648 1.00 16.89 168 ASP A C 1
ATOM 1355 O O . ASP A 1 177 ? 46.144 36.834 34.891 1.00 16.17 168 ASP A O 1
ATOM 1360 N N . GLN A 1 178 ? 47.616 36.348 36.511 1.00 18.12 169 GLN A N 1
ATOM 1361 C CA . GLN A 1 178 ? 47.207 34.946 36.625 1.00 19.24 169 GLN A CA 1
ATOM 1362 C C . GLN A 1 178 ? 45.765 34.868 37.122 1.00 18.34 169 GLN A C 1
ATOM 1363 O O . GLN A 1 178 ? 45.020 33.976 36.721 1.00 20.24 169 GLN A O 1
ATOM 1369 N N . ASP A 1 179 ? 45.387 35.809 37.980 1.00 18.53 170 ASP A N 1
ATOM 1370 C CA . ASP A 1 179 ? 44.083 35.798 38.653 1.00 18.60 170 ASP A CA 1
ATOM 1371 C C . ASP A 1 179 ? 43.018 36.627 37.923 1.00 17.43 170 ASP A C 1
ATOM 1372 O O . ASP A 1 179 ? 41.862 36.686 38.342 1.00 17.60 170 ASP A O 1
ATOM 1377 N N . ALA A 1 180 ? 43.386 37.233 36.806 1.00 15.43 171 ALA A N 1
ATOM 1378 C CA . ALA A 1 180 ? 42.463 38.101 36.089 1.00 14.56 171 ALA A CA 1
ATOM 1379 C C . ALA A 1 180 ? 41.337 37.316 35.423 1.00 13.76 171 ALA A C 1
ATOM 1380 O O . ALA A 1 180 ? 41.506 36.153 35.062 1.00 14.87 171 ALA A O 1
ATOM 1382 N N . LEU A 1 181 ? 40.216 38.008 35.254 1.00 13.21 172 LEU A N 1
ATOM 1383 C CA . LEU A 1 181 ? 39.037 37.446 34.606 1.00 13.05 172 LEU A CA 1
ATOM 1384 C C . LEU A 1 181 ? 39.307 37.131 33.158 1.00 13.11 172 LEU A C 1
ATOM 1385 O O . LEU A 1 181 ? 40.039 37.843 32.466 1.00 13.53 172 LEU A O 1
ATOM 1390 N N . LEU A 1 182 ? 38.694 36.057 32.688 1.00 12.43 173 LEU A N 1
ATOM 1391 C CA . LEU A 1 182 ? 38.522 35.850 31.250 1.00 13.09 173 LEU A CA 1
ATOM 1392 C C . LEU A 1 182 ? 37.758 37.001 30.631 1.00 12.42 173 LEU A C 1
ATOM 1393 O O . LEU A 1 182 ? 36.965 37.671 31.286 1.00 12.08 173 LEU A O 1
ATOM 1398 N N . LEU A 1 183 ? 38.005 37.227 29.343 1.00 12.35 174 LEU A N 1
ATOM 1399 C CA . LEU A 1 183 ? 37.308 38.276 28.608 1.00 11.67 174 LEU A CA 1
ATOM 1400 C C . LEU A 1 183 ? 35.771 38.170 28.769 1.00 12.36 174 LEU A C 1
ATOM 1401 O O . LEU A 1 183 ? 35.122 39.144 29.068 1.00 12.70 174 LEU A O 1
ATOM 1406 N N . ALA A 1 184 ? 35.234 36.972 28.585 1.00 13.37 175 ALA A N 1
ATOM 1407 C CA . ALA A 1 184 ? 33.794 36.747 28.668 1.00 14.00 175 ALA A CA 1
ATOM 1408 C C . ALA A 1 184 ? 33.272 36.945 30.088 1.00 14.21 175 ALA A C 1
ATOM 1409 O O . ALA A 1 184 ? 32.132 37.410 30.265 1.00 14.98 175 ALA A O 1
ATOM 1411 N N . GLU A 1 185 ? 34.108 36.622 31.087 1.00 13.55 176 GLU A N 1
ATOM 1412 C CA . GLU A 1 185 ? 33.746 36.870 32.482 1.00 13.29 176 GLU A CA 1
ATOM 1413 C C . GLU A 1 185 ? 33.660 38.371 32.779 1.00 13.00 176 GLU A C 1
ATOM 1414 O O . GLU A 1 185 ? 32.765 38.831 33.482 1.00 14.41 176 GLU A O 1
ATOM 1420 N N . ALA A 1 186 ? 34.619 39.145 32.272 1.00 13.28 177 ALA A N 1
ATOM 1421 C CA . ALA A 1 186 ? 34.617 40.583 32.438 1.00 13.05 177 ALA A CA 1
ATOM 1422 C C . ALA A 1 186 ? 33.413 41.179 31.748 1.00 14.38 177 ALA A C 1
ATOM 1423 O O . ALA A 1 186 ? 32.727 42.031 32.289 1.00 14.53 177 ALA A O 1
ATOM 1425 N N . ARG A 1 187 ? 33.139 40.703 30.540 1.00 15.40 178 ARG A N 1
ATOM 1426 C CA . ARG A 1 187 ? 31.985 41.178 29.822 1.00 16.57 178 ARG A CA 1
ATOM 1427 C C . ARG A 1 187 ? 30.696 40.883 30.562 1.00 16.75 178 ARG A C 1
ATOM 1428 O O . ARG A 1 187 ? 29.807 41.730 30.643 1.00 17.52 178 ARG A O 1
ATOM 1436 N N . ASP A 1 188 ? 30.614 39.676 31.103 1.00 17.10 179 ASP A N 1
ATOM 1437 C CA . ASP A 1 188 ? 29.381 39.193 31.726 1.00 17.74 179 ASP A CA 1
ATOM 1438 C C . ASP A 1 188 ? 29.063 39.952 33.000 1.00 18.74 179 ASP A C 1
ATOM 1439 O O . ASP A 1 188 ? 27.896 40.098 33.368 1.00 20.32 179 ASP A O 1
ATOM 1444 N N . ALA A 1 189 ? 30.079 40.485 33.656 1.00 19.22 180 ALA A N 1
ATOM 1445 C CA . ALA A 1 189 ? 29.879 41.274 34.842 1.00 19.88 180 ALA A CA 1
ATOM 1446 C C . ALA A 1 189 ? 29.750 42.777 34.574 1.00 19.72 180 ALA A C 1
ATOM 1447 O O . ALA A 1 189 ? 29.699 43.556 35.523 1.00 20.62 180 ALA A O 1
ATOM 1449 N N . GLY A 1 190 ? 29.711 43.185 33.300 1.00 19.10 181 GLY A N 1
ATOM 1450 C CA . GLY A 1 190 ? 29.604 44.585 32.926 1.00 18.67 181 GLY A CA 1
ATOM 1451 C C . GLY A 1 190 ? 30.857 45.427 33.137 1.00 18.73 181 GLY A C 1
ATOM 1452 O O . GLY A 1 190 ? 30.766 46.638 33.328 1.00 19.06 181 GLY A O 1
ATOM 1453 N N . LEU A 1 191 ? 32.036 44.796 33.082 1.00 16.93 182 LEU A N 1
ATOM 1454 C CA . LEU A 1 191 ? 33.278 45.446 33.482 1.00 16.91 182 LEU A CA 1
ATOM 1455 C C . LEU A 1 191 ? 34.022 46.054 32.288 1.00 15.98 182 LEU A C 1
ATOM 1456 O O . LEU A 1 191 ? 34.998 46.790 32.455 1.00 17.45 182 LEU A O 1
ATOM 1461 N N . LEU A 1 192 ? 33.568 45.777 31.077 1.00 14.57 183 LEU A N 1
ATOM 1462 C CA . LEU A 1 192 ? 34.295 46.252 29.899 1.00 14.90 183 LEU A CA 1
ATOM 1463 C C . LEU A 1 192 ? 33.767 47.575 29.396 1.00 15.54 183 LEU A C 1
ATOM 1464 O O . LEU A 1 192 ? 32.591 47.871 29.554 1.00 16.25 183 LEU A O 1
ATOM 1469 N N . PRO A 1 193 ? 34.639 48.350 28.743 1.00 15.67 184 PRO A N 1
ATOM 1470 C CA . PRO A 1 193 ? 34.255 49.582 28.090 1.00 16.97 184 PRO A CA 1
ATOM 1471 C C . PRO A 1 193 ? 33.242 49.322 26.963 1.00 17.20 184 PRO A C 1
ATOM 1472 O O . PRO A 1 193 ? 33.287 48.255 26.391 1.00 15.63 184 PRO A O 1
ATOM 1476 N N . THR A 1 194 ? 32.384 50.293 26.647 1.00 18.10 185 THR A N 1
ATOM 1477 C CA . THR A 1 194 ? 31.503 50.186 25.497 1.00 18.87 185 THR A CA 1
ATOM 1478 C C . THR A 1 194 ? 32.031 51.058 24.357 1.00 18.00 185 THR A C 1
ATOM 1479 O O . THR A 1 194 ? 32.537 52.152 24.566 1.00 17.50 185 THR A O 1
ATOM 1483 N N . TYR A 1 195 ? 31.943 50.546 23.143 1.00 17.53 186 TYR A N 1
ATOM 1484 C CA . TYR A 1 195 ? 32.430 51.260 21.975 1.00 18.19 186 TYR A CA 1
ATOM 1485 C C . TYR A 1 195 ? 31.750 52.622 21.812 1.00 19.35 186 TYR A C 1
ATOM 1486 O O . TYR A 1 195 ? 32.431 53.613 21.553 1.00 19.60 186 TYR A O 1
ATOM 1495 N N . ALA A 1 196 ? 30.440 52.690 22.021 1.00 21.15 187 ALA A N 1
ATOM 1496 C CA . ALA A 1 196 ? 29.733 53.980 21.887 1.00 22.79 187 ALA A CA 1
ATOM 1497 C C . ALA A 1 196 ? 30.316 55.050 22.817 1.00 24.06 187 ALA A C 1
ATOM 1498 O O . ALA A 1 196 ? 30.476 56.212 22.420 1.00 25.32 187 ALA A O 1
ATOM 1500 N N . THR A 1 197 ? 30.624 54.641 24.048 1.00 24.19 188 THR A N 1
ATOM 1501 C CA . THR A 1 197 ? 31.174 55.523 25.070 1.00 25.28 188 THR A CA 1
ATOM 1502 C C . THR A 1 197 ? 32.575 55.970 24.678 1.00 25.62 188 THR A C 1
ATOM 1503 O O . THR A 1 197 ? 32.934 57.126 24.830 1.00 26.10 188 THR A O 1
ATOM 1507 N N . CYS A 1 198 ? 33.372 55.057 24.139 1.00 26.19 189 CYS A N 1
ATOM 1508 C CA . CYS A 1 198 ? 34.739 55.420 23.767 1.00 26.61 189 CYS A CA 1
ATOM 1509 C C . CYS A 1 198 ? 34.722 56.387 22.589 1.00 29.14 189 CYS A C 1
ATOM 1510 O O . CYS A 1 198 ? 35.535 57.306 22.549 1.00 30.32 189 CYS A O 1
ATOM 1513 N N . GLN A 1 199 ? 33.789 56.175 21.656 1.00 31.25 190 GLN A N 1
ATOM 1514 C CA . GLN A 1 199 ? 33.557 57.069 20.520 1.00 33.52 190 GLN A CA 1
ATOM 1515 C C . GLN A 1 199 ? 33.181 58.471 20.996 1.00 34.25 190 GLN A C 1
ATOM 1516 O O . GLN A 1 199 ? 33.649 59.464 20.419 1.00 36.35 190 GLN A O 1
#

Organism: Streptomyces niveus (NCBI:txid193462)

CATH classification: 2.60.120.10